Protein AF-A0A967JVK3-F1 (afdb_monomer)

Foldseek 3Di:
DWDWDFDFDDPVPDTDTWTKTWRDPPVPDVLVVVLVVVQLVLLQPDDDQQEWHWDAWDADPVRITMTITHDAQFDFLLVVLLVVLAALLVSLVLLLSVLVRQQSSVVVVAHQQADDRRQWTAHPVGRIYGHHRVSVPVPLPPDDDDDCPDPDPPHPVLQFALCVVVVHDDDQLRVLLSSLQRSLCSLQVARQPPPDDPDDPDRDFSLVNLCDWHCHPVPDNDTHHSQSRQVSNVHGNNVSSVLCPDLVSLLSVLSNHNDSVSHDPHSVLSSVQSVCVSVLADGPSPPDDPVSRVVSVCVVPVPVCVVVVVVVVVVVVVVVVVVVVVVVVVVVVVVD

Radius of gyration: 27.29 Å; Cα contacts (8 Å, |Δi|>4): 480; chains: 1; bounding box: 73×42×103 Å

Secondary structure (DSSP, 8-state):
-EEEEEEE--SSS---EEEEEEEPTT---HHHHHHHHHHHHHHTT---TTBPPEEEEEE-TTS-EEEEEE---EEEHHHHHHHTT--HHHHHHHHHHHHHHHHHHHHTT---S---GGGEEEETT--EEE----GGGSSTTSS-S---SS----S-TTT--HHHHHTPPP-HHHHHHHHHHHHHHHHHSS-TTTT--TT---PPPHHHHTTSPEEPTTS-S-EE-HHHHHHHTTS-HHHHHHHHTTHHHHHHHHHT-SSGGGS-SSHHHHHHHHHHHHTTPPPGGGTT-HHHHHHHHHHHTHHHHHHHHHHHHHHHHHHHHHHHHHHHHHHHHTT-

Structure (mmCIF, N/CA/C/O backbone):
data_AF-A0A967JVK3-F1
#
_entry.id   AF-A0A967JVK3-F1
#
loop_
_atom_site.group_PDB
_atom_site.id
_atom_site.type_symbol
_atom_site.label_atom_id
_atom_site.label_alt_id
_atom_site.label_comp_id
_atom_site.label_asym_id
_atom_site.label_entity_id
_atom_site.label_seq_id
_atom_site.pdbx_PDB_ins_code
_atom_site.Cartn_x
_atom_site.Cartn_y
_atom_site.Cartn_z
_atom_site.occupancy
_atom_site.B_iso_or_equiv
_atom_site.auth_seq_id
_atom_site.auth_comp_id
_atom_site.auth_asym_id
_atom_site.auth_atom_id
_atom_site.pdbx_PDB_model_num
ATOM 1 N N . MET A 1 1 ? -9.959 2.560 20.608 1.00 61.34 1 MET A N 1
ATOM 2 C CA . MET A 1 1 ? -11.283 3.120 20.963 1.00 61.34 1 MET A CA 1
ATOM 3 C C . MET A 1 1 ? -12.331 2.039 21.211 1.00 61.34 1 MET A C 1
ATOM 5 O O . MET A 1 1 ? -13.185 2.249 22.059 1.00 61.34 1 MET A O 1
ATOM 9 N N . GLY A 1 2 ? -12.243 0.865 20.575 1.00 72.75 2 GLY A N 1
ATOM 10 C CA . GLY A 1 2 ? -13.154 -0.248 20.847 1.00 72.75 2 GLY A CA 1
ATOM 11 C C . GLY A 1 2 ? -12.475 -1.615 20.880 1.00 72.75 2 GLY A C 1
ATOM 12 O O . GLY A 1 2 ? -11.290 -1.719 20.566 1.00 72.75 2 GLY A O 1
ATOM 13 N N . VAL A 1 3 ? -13.229 -2.636 21.281 1.00 84.12 3 VAL A N 1
ATOM 14 C CA . VAL A 1 3 ? -12.863 -4.057 21.187 1.00 84.12 3 VAL A CA 1
ATOM 15 C C . VAL A 1 3 ? -13.675 -4.671 20.050 1.00 84.12 3 VAL A C 1
ATOM 17 O O . VAL A 1 3 ? -14.860 -4.366 19.913 1.00 84.12 3 VAL A O 1
ATOM 20 N N . VAL A 1 4 ? -13.030 -5.497 19.226 1.00 89.81 4 VAL A N 1
ATOM 21 C CA . VAL A 1 4 ? -13.670 -6.206 18.113 1.00 89.81 4 VAL A CA 1
ATOM 22 C C . VAL A 1 4 ? -13.849 -7.669 18.501 1.00 89.81 4 VAL A C 1
ATOM 24 O O . VAL A 1 4 ? -12.897 -8.310 18.942 1.00 89.81 4 VAL A O 1
ATOM 27 N N . TYR A 1 5 ? -15.061 -8.184 18.328 1.00 92.94 5 TYR A N 1
ATOM 28 C CA . TYR A 1 5 ? -15.423 -9.575 18.575 1.00 92.94 5 TYR A CA 1
ATOM 29 C C . TYR A 1 5 ? -15.872 -10.237 17.276 1.00 92.94 5 TYR A C 1
ATOM 31 O O . TYR A 1 5 ? -16.550 -9.611 16.462 1.00 92.94 5 TYR A O 1
ATOM 39 N N . LEU A 1 6 ? -15.548 -11.518 17.105 1.00 94.81 6 LEU A N 1
ATOM 40 C CA . LEU A 1 6 ? -16.312 -12.372 16.202 1.00 94.81 6 LEU A CA 1
ATOM 41 C C . LEU A 1 6 ? -17.666 -12.642 16.864 1.00 94.81 6 LEU A C 1
ATOM 43 O O . LEU A 1 6 ? -17.708 -13.115 17.999 1.00 94.81 6 LEU A O 1
ATOM 47 N N . ALA A 1 7 ? -18.750 -12.316 16.171 1.00 94.25 7 ALA A N 1
ATOM 48 C CA . ALA A 1 7 ? -20.108 -12.523 16.645 1.00 94.25 7 ALA A CA 1
ATOM 49 C C . ALA A 1 7 ? -20.932 -13.293 15.612 1.00 94.25 7 ALA A C 1
ATOM 51 O O . ALA A 1 7 ? -20.654 -13.253 14.412 1.00 94.25 7 ALA A O 1
ATOM 52 N N . GLU A 1 8 ? -21.964 -13.971 16.096 1.00 93.00 8 GLU A N 1
ATOM 53 C CA . GLU A 1 8 ? -22.942 -14.683 15.282 1.00 93.00 8 GLU A CA 1
ATOM 54 C C . GLU A 1 8 ? -24.320 -14.080 15.504 1.00 93.00 8 GLU A C 1
ATOM 56 O O . GLU A 1 8 ? -24.679 -13.671 16.612 1.00 93.00 8 GLU A O 1
ATOM 61 N N . ARG A 1 9 ? -25.092 -14.003 14.425 1.00 89.62 9 ARG A N 1
ATOM 62 C CA . ARG A 1 9 ? -26.471 -13.545 14.485 1.00 89.62 9 ARG A CA 1
ATOM 63 C C . ARG A 1 9 ? -27.314 -14.567 15.256 1.00 89.62 9 ARG A C 1
ATOM 65 O O . ARG A 1 9 ? -27.332 -15.743 14.916 1.00 89.62 9 ARG A O 1
ATOM 72 N N . ALA A 1 10 ? -27.999 -14.105 16.302 1.00 87.56 10 ALA A N 1
ATOM 73 C CA . ALA A 1 10 ? -28.700 -14.958 17.268 1.00 87.56 10 ALA A CA 1
ATOM 74 C C . ALA A 1 10 ? -30.238 -14.913 17.148 1.00 87.56 10 ALA A C 1
ATOM 76 O O . ALA A 1 10 ? -30.938 -15.371 18.046 1.00 87.56 10 ALA A O 1
ATOM 77 N N . ASP A 1 11 ? -30.782 -14.356 16.060 1.00 85.19 11 ASP A N 1
ATOM 78 C CA . ASP A 1 11 ? -32.236 -14.240 15.851 1.00 85.19 11 ASP A CA 1
ATOM 79 C C . ASP A 1 11 ? -32.901 -15.539 15.360 1.00 85.19 11 ASP A C 1
ATOM 81 O O . ASP A 1 11 ? -34.123 -15.593 15.214 1.00 85.19 11 ASP A O 1
ATOM 85 N N . GLY A 1 12 ? -32.108 -16.587 15.109 1.00 82.56 12 GLY A N 1
ATOM 86 C CA . GLY A 1 12 ? -32.578 -17.886 14.627 1.00 82.56 12 GLY A CA 1
ATOM 87 C C . GLY A 1 12 ? -33.108 -17.867 13.191 1.00 82.56 12 GLY A C 1
ATOM 88 O O . GLY A 1 12 ? -33.654 -18.873 12.742 1.00 82.56 12 GLY A O 1
ATOM 89 N N . GLN A 1 13 ? -32.972 -16.748 12.472 1.00 84.56 13 GLN A N 1
ATOM 90 C CA . GLN A 1 13 ? -33.477 -16.605 11.105 1.00 84.56 13 GLN A CA 1
ATOM 91 C C . GLN A 1 13 ? -32.392 -16.868 10.063 1.00 84.56 13 GLN A C 1
ATOM 93 O O . GLN A 1 13 ? -32.680 -17.442 9.014 1.00 84.56 13 GLN A O 1
ATOM 98 N N . PHE A 1 14 ? -31.149 -16.465 10.347 1.00 82.31 14 PHE A N 1
ATOM 99 C CA . PHE A 1 14 ? -30.019 -16.632 9.435 1.00 82.31 14 PHE A CA 1
ATOM 100 C C . PHE A 1 14 ? -28.727 -16.927 10.194 1.00 82.31 14 PHE A C 1
ATOM 102 O O . PHE A 1 14 ? -28.419 -16.276 11.192 1.00 82.31 14 PHE A O 1
ATOM 109 N N . GLU A 1 15 ? -27.923 -17.847 9.664 1.00 86.88 15 GLU A N 1
ATOM 110 C CA . GLU A 1 15 ? -26.548 -18.052 10.114 1.00 86.88 15 GLU A CA 1
ATOM 111 C C . GLU A 1 15 ? -25.641 -17.013 9.451 1.00 86.88 15 GLU A C 1
ATOM 113 O O . GLU A 1 15 ? -25.373 -17.061 8.248 1.00 86.88 15 GLU A O 1
ATOM 118 N N . GLN A 1 16 ? -25.177 -16.037 10.231 1.00 90.12 16 GLN A N 1
ATOM 119 C CA . GLN A 1 16 ? -24.285 -14.992 9.741 1.00 90.12 16 GLN A CA 1
ATOM 120 C C . GLN A 1 16 ? -23.245 -14.628 10.799 1.00 90.12 16 GLN A C 1
ATOM 122 O O . GLN A 1 16 ? -23.591 -14.254 11.919 1.00 90.12 16 GLN A O 1
ATOM 127 N N . ARG A 1 17 ? -21.966 -14.704 10.413 1.00 94.56 17 ARG A N 1
ATOM 128 C CA . ARG A 1 17 ? -20.828 -14.237 11.214 1.00 94.56 17 ARG A CA 1
ATOM 129 C C . ARG A 1 17 ? -20.498 -12.789 10.875 1.00 94.56 17 ARG A C 1
ATOM 131 O O . ARG A 1 17 ? -20.472 -12.419 9.701 1.00 94.56 17 ARG A O 1
ATOM 138 N N . VAL A 1 18 ? -20.221 -11.989 11.897 1.00 94.94 18 VAL A N 1
ATOM 139 C CA . VAL A 1 18 ? -19.899 -10.562 11.776 1.00 94.94 18 VAL A CA 1
ATOM 140 C C . VAL A 1 18 ? -18.721 -10.198 12.673 1.00 94.94 18 VAL A C 1
ATOM 142 O O . VAL A 1 18 ? -18.481 -10.840 13.697 1.00 94.94 18 VAL A O 1
ATOM 145 N N . ALA A 1 19 ? -17.988 -9.153 12.302 1.00 95.19 19 ALA A N 1
ATOM 146 C CA . ALA A 1 19 ? -17.065 -8.493 13.213 1.00 95.19 19 ALA A CA 1
ATOM 147 C C . ALA A 1 19 ? -17.825 -7.375 13.942 1.00 95.19 19 ALA A C 1
ATOM 149 O O . ALA A 1 19 ? -18.283 -6.412 13.329 1.00 95.19 19 ALA A O 1
ATOM 150 N N . LEU A 1 20 ? -17.999 -7.525 15.252 1.00 93.62 20 LEU A N 1
ATOM 151 C CA . LEU A 1 20 ? -18.736 -6.597 16.102 1.00 93.62 20 LEU A CA 1
ATOM 152 C C . LEU A 1 20 ? -17.752 -5.716 16.869 1.00 93.62 20 LEU A C 1
ATOM 154 O O . LEU A 1 20 ? -17.023 -6.200 17.736 1.00 93.62 20 LEU A O 1
ATOM 158 N N . LYS A 1 21 ? -17.736 -4.419 16.567 1.00 91.44 21 LYS A N 1
ATOM 159 C CA . LYS A 1 21 ? -16.891 -3.434 17.247 1.00 91.44 21 LYS A CA 1
ATOM 160 C C . LYS A 1 21 ? -17.728 -2.697 18.288 1.00 91.44 21 LYS A C 1
ATOM 162 O O . LYS A 1 21 ? -18.777 -2.147 17.960 1.00 91.44 21 LYS A O 1
ATOM 167 N N . LEU A 1 22 ? -17.268 -2.685 19.539 1.00 89.50 22 LEU A N 1
ATOM 168 C CA . LEU A 1 22 ? -17.901 -1.963 20.650 1.00 89.50 22 LEU A CA 1
ATOM 169 C C . LEU A 1 22 ? -16.920 -0.971 21.269 1.00 89.50 22 LEU A C 1
ATOM 171 O O . LEU A 1 22 ? -15.745 -1.302 21.425 1.00 89.50 22 LEU A O 1
ATOM 175 N N . ILE A 1 23 ? -17.385 0.205 21.698 1.00 83.25 23 ILE A N 1
ATOM 176 C CA . ILE A 1 23 ? -16.555 1.154 22.469 1.00 83.25 23 ILE A CA 1
ATOM 177 C C . ILE A 1 23 ? -16.099 0.504 23.779 1.00 83.25 23 ILE A C 1
ATOM 179 O O . ILE A 1 23 ? -16.886 -0.164 24.430 1.00 83.25 23 ILE A O 1
ATOM 183 N N . LYS A 1 24 ? -14.845 0.662 24.211 1.00 76.81 24 LYS A N 1
ATOM 184 C CA . LYS A 1 24 ? -14.397 0.064 25.484 1.00 76.81 24 LYS A CA 1
ATOM 185 C C . LYS A 1 24 ? -15.070 0.765 26.679 1.00 76.81 24 LYS A C 1
ATOM 187 O O . LYS A 1 24 ? -15.000 1.985 26.781 1.00 76.81 24 LYS A O 1
ATOM 192 N N . ARG A 1 25 ? -15.665 -0.005 27.601 1.00 68.75 25 ARG A N 1
ATOM 193 C CA . ARG A 1 25 ? -16.275 0.519 28.842 1.00 68.75 25 ARG A CA 1
ATOM 194 C C . ARG A 1 25 ? -15.261 1.330 29.662 1.00 68.75 25 ARG A C 1
ATOM 196 O O . ARG A 1 25 ? -14.136 0.860 29.856 1.00 68.75 25 ARG A O 1
ATOM 203 N N . GLY A 1 26 ? -15.665 2.506 30.149 1.00 65.94 26 GLY A N 1
ATOM 204 C CA . GLY A 1 26 ? -14.823 3.406 30.948 1.00 65.94 26 GLY A CA 1
ATOM 205 C C . GLY A 1 26 ? -13.897 4.314 30.129 1.00 65.94 26 GLY A C 1
ATOM 206 O O . GLY A 1 26 ? -13.020 4.955 30.702 1.00 65.94 26 GLY A O 1
ATOM 207 N N . ILE A 1 27 ? -14.054 4.341 28.801 1.00 66.50 27 ILE A N 1
ATOM 208 C CA . ILE A 1 27 ? -13.381 5.274 27.878 1.00 66.50 27 ILE A CA 1
ATOM 209 C C . ILE A 1 27 ? -14.424 5.911 26.934 1.00 66.50 27 ILE A C 1
ATOM 211 O O . ILE A 1 27 ? -14.144 6.250 25.792 1.00 66.50 27 ILE A O 1
ATOM 215 N N . ASP A 1 28 ? -15.661 6.008 27.398 1.00 63.78 28 ASP A N 1
ATOM 216 C CA . ASP A 1 28 ? -16.863 6.458 26.701 1.00 63.78 28 ASP A CA 1
ATOM 217 C C . ASP A 1 28 ? -17.151 7.936 26.987 1.00 63.78 28 ASP A C 1
ATOM 219 O O . ASP A 1 28 ? -18.272 8.319 27.300 1.00 63.78 28 ASP A O 1
ATOM 223 N N . THR A 1 29 ? -16.122 8.783 26.887 1.00 76.75 29 THR A N 1
ATOM 224 C CA . THR A 1 29 ? -16.342 10.233 26.869 1.00 76.75 29 THR A CA 1
ATOM 225 C C . THR A 1 29 ? -17.179 10.610 25.647 1.00 76.75 29 THR A C 1
ATOM 227 O O . THR A 1 29 ? -17.090 9.943 24.610 1.00 76.75 29 THR A O 1
ATOM 230 N N . ASP A 1 30 ? -17.952 11.695 25.745 1.00 79.00 30 ASP A N 1
ATOM 231 C CA . ASP A 1 30 ? -18.807 12.180 24.649 1.00 79.00 30 ASP A CA 1
ATOM 232 C C . ASP A 1 30 ? -18.026 12.301 23.332 1.00 79.00 30 ASP A C 1
ATOM 234 O O . ASP A 1 30 ? -18.469 11.835 22.287 1.00 79.00 30 ASP A O 1
ATOM 238 N N . GLU A 1 31 ? -16.786 12.787 23.406 1.00 76.38 31 GLU A N 1
ATOM 239 C CA . GLU A 1 31 ? -15.879 12.900 22.264 1.00 76.38 31 GLU A CA 1
ATOM 240 C C . GLU A 1 31 ? -15.543 11.543 21.609 1.00 76.38 31 GLU A C 1
ATOM 242 O O . GLU A 1 31 ? -15.483 11.420 20.385 1.00 76.38 31 GLU A O 1
ATOM 247 N N . ILE A 1 32 ? -15.328 10.484 22.396 1.00 77.31 32 ILE A N 1
ATOM 248 C CA . ILE A 1 32 ? -15.023 9.146 21.862 1.00 77.31 32 ILE A CA 1
ATOM 249 C C . ILE A 1 32 ? -16.272 8.504 21.262 1.00 77.31 32 ILE A C 1
ATOM 251 O O . ILE A 1 32 ? -16.175 7.815 20.241 1.00 77.31 32 ILE A O 1
ATOM 255 N N . ILE A 1 33 ? -17.435 8.750 21.863 1.00 81.06 33 ILE A N 1
ATOM 256 C CA . ILE A 1 33 ? -18.725 8.328 21.318 1.00 81.06 33 ILE A CA 1
ATOM 257 C C . ILE A 1 33 ? -18.971 9.014 19.972 1.00 81.06 33 ILE A C 1
ATOM 259 O O . ILE A 1 33 ? -19.258 8.327 18.992 1.00 81.06 33 ILE A O 1
ATOM 263 N N . GLU A 1 34 ? -18.794 10.332 19.883 1.00 81.06 34 GLU A N 1
ATOM 264 C CA . GLU A 1 34 ? -18.938 11.081 18.632 1.00 81.06 34 GLU A CA 1
ATOM 265 C C . GLU A 1 34 ? -18.002 10.553 17.542 1.00 81.06 34 GLU A C 1
ATOM 267 O O . GLU A 1 34 ? -18.459 10.249 16.437 1.00 81.06 34 GLU A O 1
ATOM 272 N N . ARG A 1 35 ? -16.718 10.336 17.861 1.00 77.62 35 ARG A N 1
ATOM 273 C CA . ARG A 1 35 ? -15.736 9.746 16.929 1.00 77.62 35 ARG A CA 1
ATOM 274 C C . ARG A 1 35 ? -16.176 8.372 16.421 1.00 77.62 35 ARG A C 1
ATOM 276 O O . ARG A 1 35 ? -16.069 8.080 15.231 1.00 77.62 35 ARG A O 1
ATOM 283 N N . PHE A 1 36 ? -16.698 7.526 17.305 1.00 84.38 36 PHE A N 1
ATOM 284 C CA . PHE A 1 36 ? -17.185 6.196 16.947 1.00 84.38 36 PHE A CA 1
ATOM 285 C C . PHE A 1 36 ? -18.433 6.250 16.051 1.00 84.38 36 PHE A C 1
ATOM 287 O O . PHE A 1 36 ? -18.558 5.483 15.093 1.00 84.38 36 PHE A O 1
ATOM 294 N N . LEU A 1 37 ? -19.357 7.173 16.329 1.00 84.00 37 LEU A N 1
ATOM 295 C CA . LEU A 1 37 ? -20.553 7.386 15.512 1.00 84.00 37 LEU A CA 1
ATOM 296 C C . LEU A 1 37 ? -20.202 7.954 14.128 1.00 84.00 37 LEU A C 1
ATOM 298 O O . LEU A 1 37 ? -20.802 7.535 13.134 1.00 84.00 37 LEU A O 1
ATOM 302 N N . GLN A 1 38 ? -19.209 8.844 14.045 1.00 81.88 38 GLN A N 1
ATOM 303 C CA . GLN A 1 38 ? -18.655 9.332 12.778 1.00 81.88 38 GLN A CA 1
ATOM 304 C C . GLN A 1 38 ? -18.011 8.197 11.972 1.00 81.88 38 GLN A C 1
ATOM 306 O O . GLN A 1 38 ? -18.276 8.080 10.775 1.00 81.88 38 GLN A O 1
ATOM 311 N N . GLU A 1 39 ? -17.227 7.326 12.621 1.00 83.44 39 GLU A N 1
ATOM 312 C CA . GLU A 1 39 ? -16.629 6.146 11.983 1.00 83.44 39 GLU A CA 1
ATOM 313 C C . GLU A 1 39 ? -17.700 5.255 11.350 1.00 83.44 39 GLU A C 1
ATOM 315 O O . GLU A 1 39 ? -17.643 4.949 10.155 1.00 83.44 39 GLU A O 1
ATOM 320 N N . ARG A 1 40 ? -18.744 4.935 12.122 1.00 87.31 40 ARG A N 1
ATOM 321 C CA . ARG A 1 40 ? -19.907 4.186 11.637 1.00 87.31 40 ARG A CA 1
ATOM 322 C C . ARG A 1 40 ? -20.566 4.867 10.433 1.00 87.31 40 ARG A C 1
ATOM 324 O O . ARG A 1 40 ? -20.872 4.203 9.447 1.00 87.31 40 ARG A O 1
ATOM 331 N N . GLN A 1 41 ? -20.778 6.182 10.483 1.00 85.44 41 GLN A N 1
ATOM 332 C CA . GLN A 1 41 ? -21.446 6.919 9.407 1.00 85.44 41 GLN A CA 1
ATOM 333 C C . GLN A 1 41 ? -20.616 6.996 8.117 1.00 85.44 41 GLN A C 1
ATOM 335 O O . GLN A 1 41 ? -21.192 7.015 7.026 1.00 85.44 41 GLN A O 1
ATOM 340 N N . ILE A 1 42 ? -19.288 7.044 8.227 1.00 83.50 42 ILE A N 1
ATOM 341 C CA . ILE A 1 42 ? -18.380 7.000 7.078 1.00 83.50 42 ILE A CA 1
ATOM 342 C C . ILE A 1 42 ? -18.412 5.615 6.433 1.00 83.50 42 ILE A C 1
ATOM 344 O O . ILE A 1 42 ? -18.627 5.521 5.226 1.00 83.50 42 ILE A O 1
ATOM 348 N N . LEU A 1 43 ? -18.292 4.547 7.228 1.00 85.56 43 LEU A N 1
ATOM 349 C CA . LEU A 1 43 ? -18.379 3.174 6.722 1.00 85.56 43 LEU A CA 1
ATOM 350 C C . LEU A 1 43 ? -19.728 2.892 6.045 1.00 85.56 43 LEU A C 1
ATOM 352 O O . LEU A 1 43 ? -19.764 2.218 5.021 1.00 85.56 43 LEU A O 1
ATOM 356 N N . ALA A 1 44 ? -20.824 3.473 6.546 1.00 88.25 44 ALA A N 1
ATOM 357 C CA . ALA A 1 44 ? -22.152 3.343 5.940 1.00 88.25 44 ALA A CA 1
ATOM 358 C C . ALA A 1 44 ? -22.251 3.916 4.512 1.00 88.25 44 ALA A C 1
ATOM 360 O O . ALA A 1 44 ? -23.171 3.568 3.777 1.00 88.25 44 ALA A O 1
ATOM 361 N N . ARG A 1 45 ? -21.343 4.821 4.118 1.00 87.44 45 ARG A N 1
ATOM 362 C CA . ARG A 1 45 ? -21.320 5.442 2.780 1.00 87.44 45 ARG A CA 1
ATOM 363 C C . ARG A 1 45 ? -20.444 4.685 1.783 1.00 87.44 45 ARG A C 1
ATOM 365 O O . ARG A 1 45 ? -20.424 5.037 0.606 1.00 87.44 45 ARG A O 1
ATOM 372 N N . LEU A 1 46 ? -19.688 3.690 2.240 1.00 91.62 46 LEU A N 1
ATOM 373 C CA . LEU A 1 46 ? -18.737 2.963 1.413 1.00 91.62 46 LEU A CA 1
ATOM 374 C C . LEU A 1 46 ? -19.320 1.607 1.008 1.00 91.62 46 LEU A C 1
ATOM 376 O O . LEU A 1 46 ? -19.593 0.760 1.852 1.00 91.62 46 LEU A O 1
ATOM 380 N N . ASP A 1 47 ? -19.455 1.388 -0.299 1.00 93.75 47 ASP A N 1
ATOM 381 C CA . ASP A 1 47 ? -19.782 0.088 -0.882 1.00 93.75 47 ASP A CA 1
ATOM 382 C C . ASP A 1 47 ? -18.775 -0.214 -1.993 1.00 93.75 47 ASP A C 1
ATOM 384 O O . ASP A 1 47 ? -18.836 0.328 -3.096 1.00 93.75 47 ASP A O 1
ATOM 388 N N . HIS A 1 48 ? -17.775 -1.026 -1.662 1.00 96.56 48 HIS A N 1
ATOM 389 C CA . HIS A 1 48 ? -16.699 -1.397 -2.570 1.00 96.56 48 HIS A CA 1
ATOM 390 C C . HIS A 1 48 ? -16.257 -2.831 -2.264 1.00 96.56 48 HIS A C 1
ATOM 392 O O . HIS A 1 48 ? -16.100 -3.163 -1.090 1.00 96.56 48 HIS A O 1
ATOM 398 N N . PRO A 1 49 ? -15.994 -3.686 -3.272 1.00 96.00 49 PRO A N 1
ATOM 399 C CA . PRO A 1 49 ? -15.632 -5.090 -3.044 1.00 96.00 49 PRO A CA 1
ATOM 400 C C . PRO A 1 49 ? -14.408 -5.264 -2.131 1.00 96.00 49 PRO A C 1
ATOM 402 O O . PRO 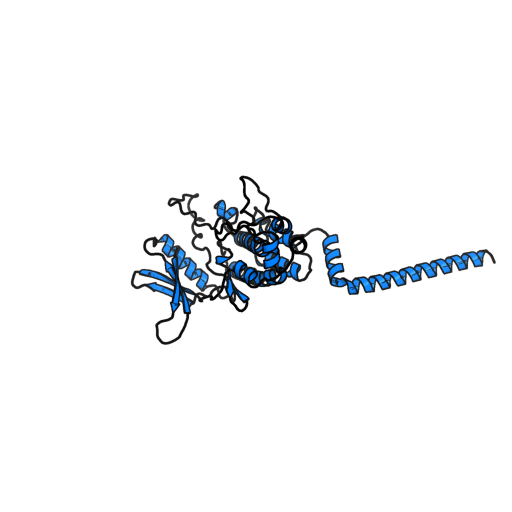A 1 49 ? -14.361 -6.208 -1.341 1.00 96.00 49 PRO A O 1
ATOM 405 N N . ASN A 1 50 ? -13.455 -4.328 -2.198 1.00 97.62 50 ASN A N 1
ATOM 406 C CA . ASN A 1 50 ? -12.225 -4.335 -1.400 1.00 97.62 50 ASN A CA 1
ATOM 407 C C . ASN A 1 50 ? -12.265 -3.459 -0.134 1.00 97.62 50 ASN A C 1
ATOM 409 O O . ASN A 1 50 ? -11.210 -3.148 0.409 1.00 97.62 50 ASN A O 1
ATOM 413 N N . ILE A 1 51 ? -13.441 -3.037 0.337 1.00 96.44 51 ILE A N 1
ATOM 414 C CA . ILE A 1 51 ? -13.616 -2.359 1.634 1.00 96.44 51 ILE A CA 1
ATOM 415 C C . ILE A 1 51 ? -14.595 -3.192 2.461 1.00 96.44 51 ILE A C 1
ATOM 417 O O . ILE A 1 51 ? -15.604 -3.651 1.928 1.00 96.44 51 ILE A O 1
ATOM 421 N N . ALA A 1 52 ? -14.305 -3.415 3.744 1.00 94.06 52 ALA A N 1
ATOM 422 C CA . ALA A 1 52 ? -15.234 -4.137 4.610 1.00 94.06 52 ALA A CA 1
ATOM 423 C C . ALA A 1 52 ? -16.560 -3.379 4.745 1.00 94.06 52 ALA A C 1
ATOM 425 O O . ALA A 1 52 ? -16.593 -2.196 5.093 1.00 94.06 52 ALA A O 1
ATOM 426 N N . ARG A 1 53 ? -17.661 -4.079 4.467 1.00 93.50 53 ARG A N 1
ATOM 427 C CA . ARG A 1 53 ? -19.001 -3.491 4.472 1.00 93.50 53 ARG A CA 1
ATOM 428 C C . ARG A 1 53 ? -19.538 -3.341 5.895 1.00 93.50 53 ARG A C 1
ATOM 430 O O . ARG A 1 53 ? -19.476 -4.281 6.688 1.00 93.50 53 ARG A O 1
ATOM 437 N N . LEU A 1 54 ? -20.144 -2.191 6.188 1.00 93.69 54 LEU A N 1
ATOM 438 C CA . LEU A 1 54 ? -20.980 -2.016 7.375 1.00 93.69 54 LEU A CA 1
ATOM 439 C C . LEU A 1 54 ? -22.296 -2.786 7.200 1.00 93.69 54 LEU A C 1
ATOM 441 O O . LEU A 1 54 ? -22.999 -2.588 6.212 1.00 93.69 54 LEU A O 1
ATOM 445 N N . LEU A 1 55 ? -22.629 -3.650 8.155 1.00 92.81 55 LEU A N 1
ATOM 446 C CA . LEU A 1 55 ? -23.853 -4.450 8.123 1.00 92.81 55 LEU A CA 1
ATOM 447 C C . LEU A 1 55 ? -24.951 -3.838 8.989 1.00 92.81 55 LEU A C 1
ATOM 449 O O . LEU A 1 55 ? -26.100 -3.794 8.563 1.00 92.81 55 LEU A O 1
ATOM 453 N N . ASP A 1 56 ? -24.598 -3.373 10.187 1.00 92.00 56 ASP A N 1
ATOM 454 C CA . ASP A 1 56 ? -25.552 -2.801 11.138 1.00 92.00 56 ASP A CA 1
ATOM 455 C C . ASP A 1 56 ? -24.843 -1.918 12.178 1.00 92.00 56 ASP A C 1
ATOM 457 O O . ASP A 1 56 ? -23.613 -1.918 12.299 1.00 92.00 56 ASP A O 1
ATOM 461 N N . GLY A 1 57 ? -25.605 -1.188 12.984 1.00 92.06 57 GLY A N 1
ATOM 462 C CA . GLY A 1 57 ? -25.096 -0.567 14.194 1.00 92.06 57 GLY A CA 1
ATOM 463 C C . GLY A 1 57 ? -26.181 0.011 15.084 1.00 92.06 57 GLY A C 1
ATOM 464 O O . GLY A 1 57 ? -27.259 0.392 14.643 1.00 92.06 57 GLY A O 1
ATOM 465 N N . GLY A 1 58 ? -25.860 0.139 16.365 1.00 91.56 58 GLY A N 1
ATOM 466 C CA . GLY A 1 58 ? -26.835 0.533 17.369 1.00 91.56 58 GLY A CA 1
ATOM 467 C C . GLY A 1 58 ? -26.190 0.898 18.693 1.00 91.56 58 GLY A C 1
ATOM 468 O O . GLY A 1 58 ? -25.016 1.267 18.761 1.00 91.56 58 GLY A O 1
ATOM 469 N N . VAL A 1 59 ? -26.991 0.809 19.746 1.00 90.81 59 VAL A N 1
ATOM 470 C CA . VAL A 1 59 ? -26.580 1.027 21.130 1.00 90.81 59 VAL A CA 1
ATOM 471 C C . VAL A 1 59 ? -27.069 -0.173 21.933 1.00 90.81 59 VAL A C 1
ATOM 473 O O . VAL A 1 59 ? -28.192 -0.634 21.736 1.00 90.81 59 VAL A O 1
ATOM 476 N N . THR A 1 60 ? -26.212 -0.731 22.782 1.00 89.31 60 THR A N 1
ATOM 477 C CA . THR A 1 60 ? -26.603 -1.820 23.691 1.00 89.31 60 THR A CA 1
ATOM 478 C C . THR A 1 60 ? -27.601 -1.320 24.739 1.00 89.31 60 THR A C 1
ATOM 480 O O . THR A 1 60 ? -27.681 -0.122 25.000 1.00 89.31 60 THR A O 1
ATOM 483 N N . GLU A 1 61 ? -28.292 -2.230 25.428 1.00 87.88 61 GLU A N 1
ATOM 484 C CA . GLU A 1 61 ? -29.163 -1.887 26.568 1.00 87.88 61 GLU A CA 1
ATOM 485 C C . GLU A 1 61 ? -28.428 -1.097 27.663 1.00 87.88 61 GLU A C 1
ATOM 487 O O . GLU A 1 61 ? -29.017 -0.275 28.356 1.00 87.88 61 GLU A O 1
ATOM 492 N N . THR A 1 62 ? -27.113 -1.304 27.783 1.00 85.12 62 THR A N 1
ATOM 493 C CA . THR A 1 62 ? -26.248 -0.576 28.721 1.00 85.12 62 THR A CA 1
ATOM 494 C C . THR A 1 62 ? -25.755 0.780 28.198 1.00 85.12 62 THR A C 1
ATOM 496 O O . THR A 1 62 ? -24.858 1.361 28.796 1.00 85.12 62 THR A O 1
ATOM 499 N N . GLY A 1 63 ? -26.286 1.281 27.078 1.00 84.56 63 GLY A N 1
ATOM 500 C CA . GLY A 1 63 ? -25.935 2.592 26.515 1.00 84.56 63 GLY A CA 1
ATOM 501 C C . GLY A 1 63 ? -24.658 2.620 25.665 1.00 84.56 63 GLY A C 1
ATOM 502 O O . GLY A 1 63 ? -24.277 3.669 25.160 1.00 84.56 63 GLY A O 1
ATOM 503 N N . GLN A 1 64 ? -23.997 1.478 25.463 1.00 86.75 64 GLN A N 1
ATOM 504 C CA . GLN A 1 64 ? -22.719 1.388 24.746 1.00 86.75 64 GLN A CA 1
ATOM 505 C C . GLN A 1 64 ? -22.936 1.316 23.220 1.00 86.75 64 GLN A C 1
ATOM 507 O O . GLN A 1 64 ? -23.582 0.364 22.767 1.00 86.75 64 GLN A O 1
ATOM 512 N N . PRO A 1 65 ? -22.402 2.255 22.413 1.00 89.94 65 PRO A N 1
ATOM 513 C CA . PRO A 1 65 ? -22.481 2.193 20.956 1.00 89.94 65 PRO A CA 1
ATOM 514 C C . PRO A 1 65 ? -21.726 0.993 20.376 1.00 89.94 65 PRO A C 1
ATOM 516 O O . PRO A 1 65 ? -20.644 0.625 20.850 1.00 89.94 65 PRO A O 1
ATOM 519 N N . TYR A 1 66 ? -22.282 0.416 19.312 1.00 92.12 66 TYR A N 1
ATOM 520 C CA . TYR A 1 66 ? -21.652 -0.650 18.542 1.00 92.12 66 TYR A CA 1
ATOM 521 C C . TYR A 1 66 ? -21.925 -0.508 17.043 1.00 92.12 66 TYR A C 1
ATOM 523 O O . TYR A 1 66 ? -22.885 0.142 16.613 1.00 92.12 66 TYR A O 1
ATOM 531 N N . PHE A 1 67 ? -21.099 -1.175 16.244 1.00 92.56 67 PHE A N 1
ATOM 532 C CA . PHE A 1 67 ? -21.441 -1.507 14.867 1.00 92.56 67 PHE A CA 1
ATOM 533 C C . PHE A 1 67 ? -20.934 -2.890 14.473 1.00 92.56 67 PHE A C 1
ATOM 535 O O . PHE A 1 67 ? -19.918 -3.367 14.983 1.00 92.56 67 PHE A O 1
ATOM 542 N N . ALA A 1 68 ? -21.674 -3.529 13.573 1.00 93.81 68 ALA A N 1
ATOM 543 C CA . ALA A 1 68 ? -21.359 -4.817 12.984 1.00 93.81 68 ALA A CA 1
ATOM 544 C C . ALA A 1 68 ? -20.897 -4.612 11.540 1.00 93.81 68 ALA A C 1
ATOM 546 O O . ALA A 1 68 ? -21.553 -3.926 10.754 1.00 93.81 68 ALA A O 1
ATOM 547 N N . MET A 1 69 ? -19.775 -5.223 11.184 1.00 93.81 69 MET A N 1
ATOM 548 C CA . MET A 1 69 ? -19.226 -5.216 9.831 1.00 93.81 69 MET A CA 1
ATOM 549 C C . MET A 1 69 ? -19.045 -6.642 9.311 1.00 93.81 69 MET A C 1
ATOM 551 O O . MET A 1 69 ? -19.092 -7.615 10.071 1.00 93.81 69 MET A O 1
ATOM 555 N N . GLU A 1 70 ? -18.822 -6.752 8.005 1.00 94.31 70 GLU A N 1
ATOM 556 C CA . GLU A 1 70 ? -18.412 -7.985 7.339 1.00 94.31 70 GLU A CA 1
ATOM 557 C C . GLU A 1 70 ? -17.262 -8.654 8.112 1.00 94.31 70 GLU A C 1
ATOM 559 O O . GLU A 1 70 ? -16.219 -8.044 8.351 1.00 94.31 70 GLU A O 1
ATOM 564 N N . TYR A 1 71 ? -17.450 -9.911 8.525 1.00 95.44 71 TYR A N 1
ATOM 565 C CA . TYR A 1 71 ? -16.355 -10.691 9.088 1.00 95.44 71 TYR A CA 1
ATOM 566 C C . TYR A 1 71 ? -15.422 -11.142 7.963 1.00 95.44 71 TYR A C 1
ATOM 568 O O . TYR A 1 71 ? -15.829 -11.896 7.079 1.00 95.44 71 TYR A O 1
ATOM 576 N N . ILE A 1 72 ? -14.163 -10.708 8.020 1.00 95.81 72 ILE A N 1
ATOM 577 C CA . ILE A 1 72 ? -13.138 -11.090 7.050 1.00 95.81 72 ILE A CA 1
ATOM 578 C C . ILE A 1 72 ? -12.272 -12.202 7.641 1.00 95.81 72 ILE A C 1
ATOM 580 O O . ILE A 1 72 ? -11.436 -11.960 8.511 1.00 95.81 72 ILE A O 1
ATOM 584 N N . ALA A 1 73 ? -12.455 -13.424 7.141 1.00 95.62 73 ALA A N 1
ATOM 585 C CA . ALA A 1 73 ? -11.568 -14.550 7.419 1.00 95.62 73 ALA A CA 1
ATOM 586 C C . ALA A 1 73 ? -10.296 -14.431 6.560 1.00 95.62 73 ALA A C 1
ATOM 588 O O . ALA A 1 73 ? -10.167 -15.066 5.516 1.00 95.62 73 ALA A O 1
ATOM 589 N N . GLY A 1 74 ? -9.381 -13.554 6.971 1.00 96.00 74 GLY A N 1
ATOM 590 C CA . GLY A 1 74 ? -8.143 -13.283 6.249 1.00 96.00 74 GLY A CA 1
ATOM 591 C C . GLY A 1 74 ? -6.986 -12.931 7.171 1.00 96.00 74 GLY A C 1
ATOM 592 O O . GLY A 1 74 ? -7.156 -12.762 8.379 1.00 96.00 74 GLY A O 1
ATOM 593 N N . VAL A 1 75 ? -5.802 -12.807 6.582 1.00 96.81 75 VAL A N 1
ATOM 594 C CA . VAL A 1 75 ? -4.563 -12.430 7.278 1.00 96.81 75 VAL A CA 1
ATOM 595 C C . VAL A 1 75 ? -4.004 -11.127 6.697 1.00 96.81 75 VAL A C 1
ATOM 597 O O . VAL A 1 75 ? -4.354 -10.773 5.568 1.00 96.81 75 VAL A O 1
ATOM 600 N N . PRO A 1 76 ? -3.157 -10.377 7.428 1.00 96.62 76 PRO A N 1
ATOM 601 C CA . PRO A 1 76 ? -2.547 -9.154 6.909 1.00 96.62 76 PRO A CA 1
ATOM 602 C C . PRO A 1 76 ? -1.837 -9.371 5.568 1.00 96.62 76 PRO A C 1
ATOM 604 O O . PRO A 1 76 ? -1.180 -10.392 5.368 1.00 96.62 76 PRO A O 1
ATOM 607 N N . LEU A 1 77 ? -1.908 -8.387 4.669 1.00 96.69 77 LEU A N 1
ATOM 608 C CA . LEU A 1 77 ? -1.359 -8.467 3.308 1.00 96.69 77 LEU A CA 1
ATOM 609 C C . LEU A 1 77 ? 0.098 -8.943 3.254 1.00 96.69 77 LEU A C 1
ATOM 611 O O . LEU A 1 77 ? 0.452 -9.764 2.406 1.00 96.69 77 LEU A O 1
ATOM 615 N N . THR A 1 78 ? 0.953 -8.418 4.134 1.00 94.69 78 THR A N 1
ATOM 616 C CA . THR A 1 78 ? 2.372 -8.791 4.187 1.00 94.69 78 THR A CA 1
ATOM 617 C C . THR A 1 78 ? 2.548 -10.255 4.590 1.00 94.69 78 THR A C 1
ATOM 619 O O . THR A 1 78 ? 3.301 -10.966 3.926 1.00 94.69 78 THR A O 1
ATOM 622 N N . ALA A 1 79 ? 1.797 -10.721 5.593 1.00 95.38 79 ALA A N 1
ATOM 623 C CA . ALA A 1 79 ? 1.791 -12.116 6.030 1.00 95.38 79 ALA A CA 1
ATOM 624 C C . ALA A 1 79 ? 1.286 -13.051 4.922 1.00 95.38 79 ALA A C 1
ATOM 626 O O . ALA A 1 79 ? 1.990 -13.991 4.562 1.00 95.38 79 ALA A O 1
ATOM 627 N N . TYR A 1 80 ? 0.147 -12.729 4.294 1.00 97.50 80 TYR A N 1
ATOM 628 C CA . TYR A 1 80 ? -0.412 -13.517 3.190 1.00 97.50 80 TYR A CA 1
ATOM 629 C C . TYR A 1 80 ? 0.614 -13.731 2.072 1.00 97.50 80 TYR A C 1
ATOM 631 O O . TYR A 1 80 ? 0.832 -14.854 1.609 1.00 97.50 80 TYR A O 1
ATOM 639 N N . CYS A 1 81 ? 1.279 -12.651 1.649 1.00 97.31 81 CYS A N 1
ATOM 640 C CA . CYS A 1 81 ? 2.259 -12.711 0.572 1.00 97.31 81 CYS A CA 1
ATOM 641 C C . CYS A 1 81 ? 3.501 -13.531 0.946 1.00 97.31 81 CYS A C 1
ATOM 643 O O . CYS A 1 81 ? 4.090 -14.175 0.075 1.00 97.31 81 CYS A O 1
ATOM 645 N N . ASP A 1 82 ? 3.923 -13.487 2.210 1.00 95.06 82 ASP A N 1
ATOM 646 C CA . ASP A 1 82 ? 5.107 -14.190 2.705 1.00 95.06 82 ASP A CA 1
ATOM 647 C C . ASP A 1 82 ? 4.835 -15.689 2.888 1.00 95.06 82 ASP A C 1
ATOM 649 O O . ASP A 1 82 ? 5.636 -16.507 2.427 1.00 95.06 82 ASP A O 1
ATOM 653 N N . GLU A 1 83 ? 3.682 -16.049 3.458 1.00 94.69 83 GLU A N 1
ATOM 654 C CA . GLU A 1 83 ? 3.215 -17.433 3.627 1.00 94.69 83 GLU A CA 1
ATOM 655 C C . GLU A 1 83 ? 3.049 -18.144 2.278 1.00 94.69 83 GLU A C 1
ATOM 657 O O . GLU A 1 83 ? 3.565 -19.247 2.075 1.00 94.69 83 GLU A O 1
ATOM 662 N N . HIS A 1 84 ? 2.424 -17.474 1.305 1.00 96.25 84 HIS A N 1
ATOM 663 C CA . HIS A 1 84 ? 2.235 -18.006 -0.049 1.00 96.25 84 HIS A CA 1
ATOM 664 C C . HIS A 1 84 ? 3.481 -17.866 -0.935 1.00 96.25 84 HIS A C 1
ATOM 666 O O . HIS A 1 84 ? 3.498 -18.352 -2.067 1.00 96.25 84 HIS A O 1
ATOM 672 N N . ARG A 1 85 ? 4.543 -17.222 -0.430 1.00 96.12 85 ARG A N 1
ATOM 673 C CA . ARG A 1 85 ? 5.787 -16.920 -1.153 1.00 96.12 85 ARG A CA 1
ATOM 674 C C . ARG A 1 85 ? 5.539 -16.262 -2.512 1.00 96.12 85 ARG A C 1
ATOM 676 O O . ARG A 1 85 ? 6.102 -16.676 -3.525 1.00 96.12 85 ARG A O 1
ATOM 683 N N . LEU A 1 86 ? 4.687 -15.243 -2.539 1.00 98.06 86 LEU A N 1
ATOM 684 C CA . LEU A 1 86 ? 4.373 -14.517 -3.765 1.00 98.06 86 LEU A CA 1
ATOM 685 C C . LEU A 1 86 ? 5.597 -13.752 -4.275 1.00 98.06 86 LEU A C 1
ATOM 687 O O . LEU A 1 86 ? 6.323 -13.123 -3.496 1.00 98.06 86 LEU A O 1
ATOM 691 N N . ASP A 1 87 ? 5.810 -13.778 -5.591 1.00 98.00 87 ASP A N 1
ATOM 692 C CA . ASP A 1 87 ? 6.840 -12.968 -6.235 1.00 98.00 87 ASP A CA 1
ATOM 693 C C . ASP A 1 87 ? 6.468 -11.474 -6.240 1.00 98.00 87 ASP A C 1
ATOM 695 O O . ASP A 1 87 ? 5.393 -11.059 -5.795 1.00 98.00 87 ASP A O 1
ATOM 699 N N . VAL A 1 88 ? 7.397 -10.633 -6.699 1.00 98.25 88 VAL A N 1
ATOM 700 C CA . VAL A 1 88 ? 7.203 -9.176 -6.716 1.00 98.25 88 VAL A CA 1
ATOM 701 C C . VAL A 1 88 ? 5.982 -8.802 -7.554 1.00 98.25 88 VAL A C 1
ATOM 703 O O . VAL A 1 88 ? 5.165 -7.998 -7.119 1.00 98.25 88 VAL A O 1
ATOM 706 N N . GLU A 1 89 ? 5.828 -9.391 -8.735 1.00 98.12 89 GLU A N 1
ATOM 707 C CA . GLU A 1 89 ? 4.722 -9.096 -9.635 1.00 98.12 89 GLU A CA 1
ATOM 708 C C . GLU A 1 89 ? 3.352 -9.461 -9.042 1.00 98.12 89 GLU A C 1
ATOM 710 O O . GLU A 1 89 ? 2.421 -8.659 -9.133 1.00 98.12 89 GLU A O 1
ATOM 715 N N . ALA A 1 90 ? 3.218 -10.625 -8.405 1.00 98.25 90 ALA A N 1
ATOM 716 C CA . ALA A 1 90 ? 1.985 -11.042 -7.740 1.00 98.25 90 ALA A CA 1
ATOM 717 C C . ALA A 1 90 ? 1.636 -10.135 -6.547 1.00 98.25 90 ALA A C 1
ATOM 719 O O . ALA A 1 90 ? 0.478 -9.745 -6.389 1.00 98.25 90 ALA A O 1
ATOM 720 N N . ARG A 1 91 ? 2.638 -9.721 -5.759 1.00 98.44 91 ARG A N 1
ATOM 721 C CA . ARG A 1 91 ? 2.456 -8.747 -4.666 1.00 98.44 91 ARG A CA 1
ATOM 722 C C . ARG A 1 91 ? 1.934 -7.410 -5.175 1.00 98.44 91 ARG A C 1
ATOM 724 O O . ARG A 1 91 ? 1.019 -6.850 -4.581 1.00 98.44 91 ARG A O 1
ATOM 731 N N . LEU A 1 92 ? 2.483 -6.915 -6.285 1.00 98.50 92 LEU A N 1
ATOM 732 C CA . LEU A 1 92 ? 2.026 -5.668 -6.898 1.00 98.50 92 LEU A CA 1
ATOM 733 C C . LEU A 1 92 ? 0.573 -5.765 -7.376 1.00 98.50 92 LEU A C 1
ATOM 735 O O . LEU A 1 92 ? -0.183 -4.829 -7.152 1.00 98.50 92 LEU A O 1
ATOM 739 N N . ARG A 1 93 ? 0.156 -6.898 -7.958 1.00 98.06 93 ARG A N 1
ATOM 740 C CA . ARG A 1 93 ? -1.243 -7.117 -8.375 1.00 98.06 93 ARG A CA 1
ATOM 741 C C . ARG A 1 93 ? -2.218 -7.130 -7.198 1.00 98.06 93 ARG A C 1
ATOM 743 O O . ARG A 1 93 ? -3.297 -6.558 -7.299 1.00 98.06 93 ARG A O 1
ATOM 750 N N . LEU A 1 94 ? -1.859 -7.743 -6.068 1.00 97.44 94 LEU A N 1
ATOM 751 C CA . LEU A 1 94 ? -2.674 -7.625 -4.851 1.00 97.44 94 LEU A CA 1
ATOM 752 C C . LEU A 1 94 ? -2.732 -6.169 -4.382 1.00 97.44 94 LEU A C 1
ATOM 754 O O . LEU A 1 94 ? -3.799 -5.648 -4.075 1.00 97.44 94 LEU A O 1
ATOM 758 N N . PHE A 1 95 ? -1.591 -5.487 -4.396 1.00 98.25 95 PHE A N 1
ATOM 759 C CA . PHE A 1 95 ? -1.494 -4.110 -3.939 1.00 98.25 95 PHE A CA 1
ATOM 760 C C . PHE A 1 95 ? -2.259 -3.102 -4.821 1.00 98.25 95 PHE A C 1
ATOM 762 O O . PHE A 1 95 ? -2.725 -2.084 -4.313 1.00 98.25 95 PHE A O 1
ATOM 769 N N . GLU A 1 96 ? -2.471 -3.394 -6.109 1.00 97.62 96 GLU A N 1
ATOM 770 C CA . GLU A 1 96 ? -3.357 -2.603 -6.979 1.00 97.62 96 GLU A CA 1
ATOM 771 C C . GLU A 1 96 ? -4.778 -2.492 -6.401 1.00 97.62 96 GLU A C 1
ATOM 773 O O . GLU A 1 96 ? -5.331 -1.393 -6.377 1.00 97.62 96 GLU A O 1
ATOM 778 N N . HIS A 1 97 ? -5.326 -3.576 -5.840 1.00 97.81 97 HIS A N 1
ATOM 779 C CA . HIS A 1 97 ? -6.658 -3.577 -5.219 1.00 97.81 97 HIS A CA 1
ATOM 780 C C . HIS A 1 97 ? -6.713 -2.694 -3.962 1.00 97.81 97 HIS A C 1
ATOM 782 O O . HIS A 1 97 ? -7.737 -2.070 -3.681 1.00 97.81 97 HIS A O 1
ATOM 788 N N . VAL A 1 98 ? -5.601 -2.588 -3.223 1.00 98.12 98 VAL A N 1
ATOM 789 C CA . VAL A 1 98 ? -5.477 -1.652 -2.091 1.00 98.12 98 VAL A CA 1
ATOM 790 C C . VAL A 1 98 ? -5.565 -0.211 -2.597 1.00 98.12 98 VAL A C 1
ATOM 792 O O . VAL A 1 98 ? -6.330 0.590 -2.063 1.00 98.12 98 VAL A O 1
ATOM 795 N N . GLY A 1 99 ? -4.815 0.116 -3.655 1.00 97.50 99 GLY A N 1
ATOM 796 C CA . GLY A 1 99 ? -4.851 1.439 -4.280 1.00 97.50 99 GLY A CA 1
ATOM 797 C C . GLY A 1 99 ? -6.238 1.804 -4.817 1.00 97.50 99 GLY A C 1
ATOM 798 O O . GLY A 1 99 ? -6.677 2.941 -4.654 1.00 97.50 99 GLY A O 1
ATOM 799 N N . GLU A 1 100 ? -6.953 0.840 -5.400 1.00 97.69 100 GLU A N 1
ATOM 800 C CA . GLU A 1 100 ? -8.326 1.013 -5.891 1.00 97.69 100 GLU A CA 1
ATOM 801 C C . GLU A 1 100 ? -9.322 1.274 -4.751 1.00 97.69 100 GLU A C 1
ATOM 803 O O . GLU A 1 100 ? -10.106 2.221 -4.839 1.00 97.69 100 GLU A O 1
ATOM 808 N N . ALA A 1 101 ? -9.232 0.525 -3.646 1.00 97.50 101 ALA A N 1
ATOM 809 C CA . ALA A 1 101 ? -10.048 0.749 -2.451 1.00 97.50 101 ALA A CA 1
ATOM 810 C C . ALA A 1 101 ? -9.818 2.144 -1.840 1.00 97.50 101 ALA A C 1
ATOM 812 O O . ALA A 1 101 ? -10.770 2.868 -1.542 1.00 97.50 101 ALA A O 1
ATOM 813 N N . VAL A 1 102 ? -8.555 2.560 -1.698 1.00 97.69 102 VAL A N 1
ATOM 814 C CA . VAL A 1 102 ? -8.211 3.888 -1.162 1.00 97.69 102 VAL A CA 1
ATOM 815 C C . VAL A 1 102 ? -8.685 4.994 -2.104 1.00 97.69 102 VAL A C 1
ATOM 817 O O . VAL A 1 102 ? -9.290 5.971 -1.665 1.00 97.69 102 VAL A O 1
ATOM 820 N N . GLN A 1 103 ? -8.497 4.825 -3.413 1.00 97.69 103 GLN A N 1
ATOM 821 C CA . GLN A 1 103 ? -8.994 5.781 -4.398 1.00 97.69 103 GLN A CA 1
ATOM 822 C C . GLN A 1 103 ? -10.526 5.900 -4.373 1.00 97.69 103 GLN A C 1
ATOM 824 O O . GLN A 1 103 ? -11.056 6.999 -4.577 1.00 97.69 103 GLN A O 1
ATOM 829 N N . TYR A 1 104 ? -11.240 4.794 -4.153 1.00 97.44 104 TYR A N 1
ATOM 830 C CA . TYR A 1 104 ? -12.690 4.802 -3.986 1.00 97.44 104 TYR A CA 1
ATOM 831 C C . TYR A 1 104 ? -13.099 5.626 -2.758 1.00 97.44 104 TYR A C 1
ATOM 833 O O . TYR A 1 104 ? -13.979 6.483 -2.868 1.00 97.44 104 TYR A O 1
ATOM 841 N N . ALA A 1 105 ? -12.425 5.443 -1.620 1.00 95.06 105 ALA A N 1
ATOM 842 C CA . ALA A 1 105 ? -12.661 6.261 -0.432 1.00 95.06 105 ALA A CA 1
ATOM 843 C C . ALA A 1 105 ? -12.398 7.755 -0.698 1.00 95.06 105 ALA A C 1
ATOM 845 O O . ALA A 1 105 ? -13.248 8.593 -0.395 1.00 95.06 105 ALA A O 1
ATOM 846 N N . HIS A 1 106 ? -11.289 8.090 -1.369 1.00 95.44 106 HIS A N 1
ATOM 847 C CA . HIS A 1 106 ? -10.943 9.476 -1.719 1.00 95.44 106 HIS A CA 1
ATOM 848 C C . HIS A 1 106 ? -12.001 10.145 -2.606 1.00 95.44 106 HIS A C 1
ATOM 850 O O . HIS A 1 106 ? -12.319 11.315 -2.405 1.00 95.44 106 HIS A O 1
ATOM 856 N N . ARG A 1 107 ? -12.600 9.412 -3.558 1.00 95.69 107 ARG A N 1
ATOM 857 C CA . ARG A 1 107 ? -13.715 9.919 -4.390 1.00 95.69 107 ARG A CA 1
ATOM 858 C C . ARG A 1 107 ? -14.979 10.208 -3.584 1.00 95.69 107 ARG A C 1
ATOM 860 O O . ARG A 1 107 ? -15.765 11.056 -3.987 1.00 95.69 107 ARG A O 1
ATOM 867 N N . ASN A 1 108 ? -15.146 9.531 -2.453 1.00 92.50 108 ASN A N 1
ATOM 868 C CA . ASN A 1 108 ? -16.218 9.768 -1.491 1.00 92.50 108 ASN A CA 1
ATOM 869 C C . ASN A 1 108 ? -15.809 10.770 -0.392 1.00 92.50 108 ASN A C 1
ATOM 871 O O . ASN A 1 108 ? -16.466 10.840 0.644 1.00 92.50 108 ASN A O 1
ATOM 875 N N . LEU A 1 109 ? -14.743 11.554 -0.624 1.00 90.81 109 LEU A N 1
ATOM 876 C CA . LEU A 1 109 ? -14.216 12.587 0.279 1.00 90.81 109 LEU A CA 1
ATOM 877 C C . LEU A 1 109 ? -13.750 12.046 1.641 1.00 90.81 109 LEU A C 1
ATOM 879 O O . LEU A 1 109 ? -13.721 12.772 2.632 1.00 90.81 109 LEU A O 1
ATOM 883 N N . ILE A 1 110 ? -13.374 10.768 1.692 1.00 91.31 110 ILE A N 1
ATOM 884 C CA . ILE A 1 110 ? -12.915 10.097 2.907 1.00 91.31 110 ILE A CA 1
ATOM 885 C C . ILE A 1 110 ? -11.418 9.823 2.785 1.00 91.31 110 ILE A C 1
ATOM 887 O O . ILE A 1 110 ? -10.987 9.119 1.876 1.00 91.31 110 ILE A O 1
ATOM 891 N N . VAL A 1 111 ? -10.636 10.346 3.731 1.00 91.69 111 VAL A N 1
ATOM 892 C CA . VAL A 1 111 ? -9.214 10.012 3.918 1.00 91.69 111 VAL A CA 1
ATOM 893 C C . VAL A 1 111 ? -9.115 8.913 4.976 1.00 91.69 111 VAL A C 1
ATOM 895 O O . VAL A 1 111 ? -9.759 9.004 6.021 1.00 91.69 111 VAL A O 1
ATOM 898 N N . HIS A 1 112 ? -8.319 7.878 4.724 1.00 92.88 112 HIS A N 1
ATOM 899 C CA . HIS A 1 112 ? -8.185 6.716 5.597 1.00 92.88 112 HIS A CA 1
ATOM 900 C C . HIS A 1 112 ? -7.409 7.023 6.881 1.00 92.88 112 HIS A C 1
ATOM 902 O O . HIS A 1 112 ? -7.799 6.570 7.955 1.00 92.88 112 HIS A O 1
ATOM 908 N N . ARG A 1 113 ? -6.318 7.795 6.802 1.00 89.88 113 ARG A N 1
ATOM 909 C CA . ARG A 1 113 ? -5.490 8.292 7.925 1.00 89.88 113 ARG A CA 1
ATOM 910 C C . ARG A 1 113 ? -4.724 7.243 8.739 1.00 89.88 113 ARG A C 1
ATOM 912 O O . ARG A 1 113 ? -3.821 7.625 9.481 1.00 89.88 113 ARG A O 1
ATOM 919 N N . ASP A 1 114 ? -5.065 5.958 8.655 1.00 89.56 114 ASP A N 1
ATOM 920 C CA . ASP A 1 114 ? -4.380 4.869 9.380 1.00 89.56 114 ASP A CA 1
ATOM 921 C C . ASP A 1 114 ? -4.079 3.648 8.495 1.00 89.56 114 ASP A C 1
ATOM 923 O O . ASP A 1 114 ? -4.362 2.509 8.859 1.00 89.56 114 ASP A O 1
ATOM 927 N N . LEU A 1 115 ? -3.554 3.871 7.288 1.00 93.81 115 LEU A N 1
ATOM 928 C CA . LEU A 1 115 ? -3.157 2.766 6.410 1.00 93.81 115 LEU A CA 1
ATOM 929 C C . LEU A 1 115 ? -1.906 2.063 6.947 1.00 93.81 115 LEU A C 1
ATOM 931 O O . LEU A 1 115 ? -0.862 2.683 7.142 1.00 93.81 115 LEU A O 1
ATOM 935 N N . LYS A 1 116 ? -2.024 0.751 7.160 1.00 92.31 116 LYS A N 1
ATOM 936 C CA . LYS A 1 116 ? -0.960 -0.147 7.629 1.00 92.31 116 LYS A CA 1
ATOM 937 C C . LYS A 1 116 ? -1.321 -1.604 7.306 1.00 92.31 116 LYS A C 1
ATOM 939 O O . LYS A 1 116 ? -2.501 -1.882 7.089 1.00 92.31 116 LYS A O 1
ATOM 944 N N . PRO A 1 117 ? -0.364 -2.551 7.321 1.00 93.19 117 PRO A N 1
ATOM 945 C CA . PRO A 1 117 ? -0.620 -3.935 6.928 1.00 93.19 117 PRO A CA 1
ATOM 946 C C . PRO A 1 117 ? -1.737 -4.621 7.721 1.00 93.19 117 PRO A C 1
ATOM 948 O O . PRO A 1 117 ? -2.508 -5.372 7.140 1.00 93.19 117 PRO A O 1
ATOM 951 N N . SER A 1 118 ? -1.883 -4.338 9.020 1.00 90.50 118 SER A N 1
ATOM 952 C CA . SER A 1 118 ? -2.944 -4.943 9.839 1.00 90.50 118 SER A CA 1
ATOM 953 C C . SER A 1 118 ? -4.359 -4.449 9.517 1.00 90.50 118 SER A C 1
ATOM 955 O O . SER A 1 118 ? -5.315 -5.121 9.886 1.00 90.50 118 SER A O 1
ATOM 957 N N . ASN A 1 119 ? -4.496 -3.334 8.791 1.00 94.62 119 ASN A N 1
ATOM 958 C CA . ASN A 1 119 ? -5.779 -2.826 8.292 1.00 94.62 119 ASN A CA 1
ATOM 959 C C . ASN A 1 119 ? -6.054 -3.264 6.840 1.00 94.62 119 ASN A C 1
ATOM 961 O O . ASN A 1 119 ? -7.031 -2.833 6.236 1.00 94.62 119 ASN A O 1
ATOM 965 N N . ILE A 1 120 ? -5.191 -4.100 6.254 1.00 97.62 120 ILE A N 1
ATOM 966 C CA . ILE A 1 120 ? -5.333 -4.612 4.890 1.00 97.62 120 ILE A CA 1
ATOM 967 C C . ILE A 1 120 ? -5.270 -6.133 4.969 1.00 97.62 120 ILE A C 1
ATOM 969 O O . ILE A 1 120 ? -4.186 -6.715 5.023 1.00 97.62 120 ILE A O 1
ATOM 973 N N . LEU A 1 121 ? -6.432 -6.778 4.987 1.00 97.81 121 LEU A N 1
ATOM 974 C CA . LEU A 1 121 ? -6.515 -8.232 5.036 1.00 97.81 121 LEU A CA 1
ATOM 975 C C . LEU A 1 121 ? -6.622 -8.829 3.638 1.00 97.81 121 LEU A C 1
ATOM 977 O O . LEU A 1 121 ? -7.137 -8.205 2.710 1.00 97.81 121 LEU A O 1
ATOM 981 N N . VAL A 1 122 ? -6.146 -10.060 3.512 1.00 98.38 122 VAL A N 1
ATOM 982 C CA . VAL A 1 122 ? -6.302 -10.894 2.327 1.00 98.38 122 VAL A CA 1
ATOM 983 C C . VAL A 1 122 ? -6.915 -12.213 2.765 1.00 98.38 122 VAL A C 1
ATOM 985 O O . VAL A 1 122 ? -6.418 -12.865 3.686 1.00 98.38 122 VAL A O 1
ATOM 988 N N . THR A 1 123 ? -8.034 -12.561 2.146 1.00 97.62 123 THR A N 1
ATOM 989 C CA . THR A 1 123 ? -8.732 -13.831 2.361 1.00 97.62 123 THR A CA 1
ATOM 990 C C . THR A 1 123 ? -8.009 -14.976 1.649 1.00 97.62 123 THR A C 1
ATOM 992 O O . THR A 1 123 ? -7.135 -14.753 0.812 1.00 97.62 123 THR A O 1
ATOM 995 N N . GLU A 1 124 ? -8.371 -16.219 1.965 1.00 94.94 124 GLU A N 1
ATOM 996 C CA . GLU A 1 124 ? -7.753 -17.418 1.374 1.00 94.94 124 GLU A CA 1
ATOM 997 C C . GLU A 1 124 ? -7.878 -17.482 -0.163 1.00 94.94 124 GLU A C 1
ATOM 999 O O . GLU A 1 124 ? -6.974 -17.959 -0.843 1.00 94.94 124 GLU A O 1
ATOM 1004 N N . ASP A 1 125 ? -8.956 -16.939 -0.733 1.00 94.50 125 ASP A N 1
ATOM 1005 C CA . ASP A 1 125 ? -9.165 -16.819 -2.183 1.00 94.50 125 ASP A CA 1
ATOM 1006 C C . ASP A 1 125 ? -8.377 -15.661 -2.832 1.00 94.50 125 ASP A C 1
ATOM 1008 O O . ASP A 1 125 ? -8.450 -15.461 -4.045 1.00 94.50 125 ASP A O 1
ATOM 1012 N N . GLY A 1 126 ? -7.603 -14.903 -2.050 1.00 94.94 126 GLY A N 1
ATOM 1013 C CA . GLY A 1 126 ? -6.785 -13.789 -2.527 1.00 94.94 126 GLY A CA 1
ATOM 1014 C C . GLY A 1 126 ? -7.526 -12.455 -2.640 1.00 94.94 126 GLY A C 1
ATOM 1015 O O . GLY A 1 126 ? -6.989 -11.514 -3.231 1.00 94.94 126 GLY A O 1
ATOM 1016 N N . THR A 1 127 ? -8.733 -12.335 -2.077 1.00 97.50 127 THR A N 1
ATOM 1017 C CA . THR A 1 127 ? -9.493 -11.080 -2.082 1.00 97.50 127 THR A CA 1
ATOM 1018 C C . THR A 1 127 ? -8.946 -10.114 -1.026 1.00 97.50 127 THR A C 1
ATOM 1020 O O . THR A 1 127 ? -8.883 -10.419 0.163 1.00 97.50 127 THR A O 1
ATOM 1023 N N . VAL A 1 128 ? -8.567 -8.908 -1.460 1.00 98.12 128 VAL A N 1
ATOM 1024 C CA . VAL A 1 128 ? -8.097 -7.827 -0.577 1.00 98.12 128 VAL A CA 1
ATOM 1025 C C . VAL A 1 128 ? -9.280 -7.115 0.075 1.00 98.12 128 VAL A C 1
ATOM 1027 O O . VAL A 1 128 ? -10.240 -6.762 -0.611 1.00 98.12 128 VAL A O 1
ATOM 1030 N N . LYS A 1 129 ? -9.188 -6.841 1.378 1.00 97.75 129 LYS A N 1
ATOM 1031 C CA . LYS A 1 129 ? -10.184 -6.113 2.171 1.00 97.75 129 LYS A CA 1
ATOM 1032 C C . LYS A 1 129 ? -9.509 -5.045 3.031 1.00 97.75 129 LYS A C 1
ATOM 1034 O O . LYS A 1 129 ? -8.705 -5.355 3.908 1.00 97.75 129 LYS A O 1
ATOM 1039 N N . LEU A 1 130 ? -9.852 -3.788 2.776 1.00 96.62 130 LEU A N 1
ATOM 1040 C CA . LEU A 1 130 ? -9.443 -2.634 3.568 1.00 96.62 130 LEU A CA 1
ATOM 1041 C C . LEU A 1 130 ? -10.389 -2.451 4.762 1.00 96.62 130 LEU A C 1
ATOM 1043 O O . LEU A 1 130 ? -11.612 -2.466 4.593 1.00 96.62 130 LEU A O 1
ATOM 1047 N N . LEU A 1 131 ? -9.811 -2.283 5.950 1.00 92.00 131 LEU A N 1
ATOM 1048 C CA . LEU A 1 131 ? -10.501 -2.176 7.237 1.00 92.00 131 LEU A CA 1
ATOM 1049 C C . LEU A 1 131 ? -10.199 -0.845 7.934 1.00 92.00 131 LEU A C 1
ATOM 1051 O O . LEU A 1 131 ? -9.184 -0.224 7.648 1.00 92.00 131 LEU A O 1
ATOM 1055 N N . ASP A 1 132 ? -11.024 -0.497 8.928 1.00 82.62 132 ASP A N 1
ATOM 1056 C CA . ASP A 1 132 ? -10.739 0.497 9.977 1.00 82.62 132 ASP A CA 1
ATOM 1057 C C . ASP A 1 132 ? -10.171 1.843 9.482 1.00 82.62 132 ASP A C 1
ATOM 1059 O O . ASP A 1 132 ? -8.972 2.127 9.556 1.00 82.62 132 ASP A O 1
ATOM 1063 N N . PHE A 1 133 ? -11.068 2.742 9.080 1.00 80.81 133 PHE A N 1
ATOM 1064 C CA . PHE A 1 133 ? -10.709 4.129 8.801 1.00 80.81 133 PHE A CA 1
ATOM 1065 C C . PHE A 1 133 ? -10.332 4.831 10.114 1.00 80.81 133 PHE A C 1
ATOM 1067 O O . PHE A 1 133 ? -11.077 4.791 11.092 1.00 80.81 133 PHE A O 1
ATOM 1074 N N . GLY A 1 134 ? -9.181 5.507 10.143 1.00 69.00 134 GLY A N 1
ATOM 1075 C CA . GLY A 1 134 ? -8.579 6.164 11.312 1.00 69.00 134 GLY A CA 1
ATOM 1076 C C . GLY A 1 134 ? -9.308 7.425 11.798 1.00 69.00 134 GLY A C 1
ATOM 1077 O O . GLY A 1 134 ? -8.669 8.400 12.186 1.00 69.00 134 GLY A O 1
ATOM 1078 N N . ILE A 1 135 ? -10.639 7.415 11.775 1.00 60.25 135 ILE A N 1
ATOM 1079 C CA . ILE A 1 135 ? -11.560 8.539 12.023 1.00 60.25 135 ILE A CA 1
ATOM 1080 C C . ILE A 1 135 ? -11.517 9.021 13.475 1.00 60.25 135 ILE A C 1
ATOM 1082 O O . ILE A 1 135 ? -11.790 10.180 13.762 1.00 60.25 135 ILE A O 1
ATOM 1086 N N . ALA A 1 136 ? -10.995 8.186 14.370 1.00 52.91 136 ALA A N 1
ATOM 1087 C CA . ALA A 1 136 ? -10.484 8.559 15.686 1.00 52.91 136 ALA A CA 1
ATOM 1088 C C . ALA A 1 136 ? -9.601 9.833 15.721 1.00 52.91 136 ALA A C 1
ATOM 1090 O O . ALA A 1 136 ? -9.388 10.377 16.801 1.00 52.91 136 ALA A O 1
ATOM 1091 N N . ARG A 1 137 ? -9.058 10.261 14.570 1.00 53.09 137 ARG A N 1
ATOM 1092 C CA . ARG A 1 137 ? -8.093 11.358 14.391 1.00 53.09 137 ARG A CA 1
ATOM 1093 C C . ARG A 1 137 ? -8.679 12.599 13.687 1.00 53.09 137 ARG A C 1
ATOM 1095 O O . ARG A 1 137 ? -7.907 13.380 13.142 1.00 53.09 137 ARG A O 1
ATOM 1102 N N . LEU A 1 138 ? -10.009 12.740 13.567 1.00 46.41 138 LEU A N 1
ATOM 1103 C CA . LEU A 1 138 ? -10.640 13.773 12.718 1.00 46.41 138 LEU A CA 1
ATOM 1104 C C . LEU A 1 138 ? -10.794 15.176 13.329 1.00 46.41 138 LEU A C 1
ATOM 1106 O O . LEU A 1 138 ? -11.028 16.105 12.567 1.00 46.41 138 LEU A O 1
ATOM 1110 N N . MET A 1 139 ? -10.687 15.350 14.650 1.00 44.84 139 MET A N 1
ATOM 1111 C CA . MET A 1 139 ? -11.102 16.604 15.313 1.00 44.84 139 MET A CA 1
ATOM 1112 C C . MET A 1 139 ? -9.960 17.454 15.891 1.00 44.84 139 MET A C 1
ATOM 1114 O O . MET A 1 139 ? -10.234 18.479 16.505 1.00 44.84 139 MET A O 1
ATOM 1118 N N . ASP A 1 140 ? -8.697 17.103 15.630 1.00 45.69 140 ASP A N 1
ATOM 1119 C CA . ASP A 1 140 ? -7.556 17.977 15.963 1.00 45.69 140 ASP A CA 1
ATOM 1120 C C . ASP A 1 140 ? -7.445 19.194 15.009 1.00 45.69 140 ASP A C 1
ATOM 1122 O O . ASP A 1 140 ? -6.674 20.113 15.271 1.00 45.69 140 ASP A O 1
ATOM 1126 N N . ASP A 1 141 ? -8.222 19.228 13.915 1.00 40.88 141 ASP A N 1
ATOM 1127 C CA . ASP A 1 141 ? -8.093 20.234 12.848 1.00 40.88 141 ASP A CA 1
ATOM 1128 C C . ASP A 1 141 ? -8.834 21.569 13.118 1.00 40.88 141 ASP A C 1
ATOM 1130 O O . ASP A 1 141 ? -8.560 22.546 12.422 1.00 40.88 141 ASP A O 1
ATOM 1134 N N . GLU A 1 142 ? -9.734 21.678 14.112 1.00 38.69 142 GLU A N 1
ATOM 1135 C CA . GLU A 1 142 ? -10.516 22.923 14.322 1.00 38.69 142 GLU A CA 1
ATOM 1136 C C . GLU A 1 142 ? -10.298 23.666 15.650 1.00 38.69 142 GLU A C 1
ATOM 1138 O O . GLU A 1 142 ? -10.679 24.834 15.746 1.00 38.69 142 GLU A O 1
ATOM 1143 N N . ALA A 1 143 ? -9.629 23.097 16.657 1.00 36.59 143 ALA A N 1
ATOM 1144 C CA . ALA A 1 143 ? -9.299 23.869 17.856 1.00 36.59 143 ALA A CA 1
ATOM 1145 C C . ALA A 1 143 ? -8.121 23.293 18.653 1.00 36.59 143 ALA A C 1
ATOM 1147 O O . ALA A 1 143 ? -8.221 22.236 19.261 1.00 36.59 143 ALA A O 1
ATOM 1148 N N . ALA A 1 144 ? -7.085 24.126 18.765 1.00 30.27 144 ALA A N 1
ATOM 1149 C CA . ALA A 1 144 ? -5.964 24.086 19.705 1.00 30.27 144 ALA A CA 1
ATOM 1150 C C . ALA A 1 144 ? -4.664 23.392 19.238 1.00 30.27 144 ALA A C 1
ATOM 1152 O O . ALA A 1 144 ? -4.673 22.274 18.731 1.00 30.27 144 ALA A O 1
ATOM 1153 N N . PRO A 1 145 ? -3.504 24.045 19.467 1.00 34.78 145 PRO A N 1
ATOM 1154 C CA . PRO A 1 145 ? -2.207 23.427 19.250 1.00 34.78 145 PRO A CA 1
ATOM 1155 C C . PRO A 1 145 ? -2.045 22.281 20.244 1.00 34.78 145 PRO A C 1
ATOM 1157 O O . PRO A 1 145 ? -2.220 22.495 21.441 1.00 34.78 145 PRO A O 1
ATOM 1160 N N . ALA A 1 146 ? -1.696 21.097 19.737 1.00 38.28 146 ALA A N 1
ATOM 1161 C CA . ALA A 1 146 ? -1.030 19.996 20.433 1.00 38.28 146 ALA A CA 1
ATOM 1162 C C . ALA A 1 146 ? -0.990 20.111 21.974 1.00 38.28 146 ALA A C 1
ATOM 1164 O O . ALA A 1 146 ? 0.067 20.303 22.576 1.00 38.28 146 ALA A O 1
ATOM 1165 N N . LEU A 1 147 ? -2.139 19.957 22.631 1.00 32.16 147 LEU A N 1
ATOM 1166 C CA . LEU A 1 147 ? -2.203 19.673 24.057 1.00 32.16 147 LEU A CA 1
ATOM 1167 C C . LEU A 1 147 ? -2.745 18.263 24.201 1.00 32.16 147 LEU A C 1
ATOM 1169 O O . LEU A 1 147 ? -3.930 18.022 24.403 1.00 32.16 147 LEU A O 1
ATOM 1173 N N . THR A 1 148 ? -1.816 17.315 24.130 1.00 37.00 148 THR A N 1
ATOM 1174 C CA . THR A 1 148 ? -1.961 15.992 24.728 1.00 37.00 148 THR A CA 1
ATOM 1175 C C . THR A 1 148 ? -2.221 16.155 26.233 1.00 37.00 148 THR A C 1
ATOM 1177 O O . THR A 1 148 ? -1.297 16.036 27.036 1.00 37.00 148 THR A O 1
ATOM 1180 N N . GLN A 1 149 ? -3.463 16.441 26.639 1.00 33.25 149 GLN A N 1
ATOM 1181 C CA . GLN A 1 149 ? -3.880 16.413 28.050 1.00 33.25 149 GLN A CA 1
ATOM 1182 C C . GLN A 1 149 ? -4.112 14.987 28.570 1.00 33.25 149 GLN A C 1
ATOM 1184 O O . GLN A 1 149 ? -4.449 14.767 29.730 1.00 33.25 149 GLN A O 1
ATOM 1189 N N . THR A 1 150 ? -3.835 13.974 27.757 1.00 33.22 150 THR A N 1
ATOM 1190 C CA . THR A 1 150 ? -3.622 12.607 28.229 1.00 33.22 150 THR A CA 1
ATOM 1191 C C . THR A 1 150 ? -2.629 11.974 27.268 1.00 33.22 150 THR A C 1
ATOM 1193 O O . THR A 1 150 ? -2.889 11.944 26.072 1.00 33.22 150 THR A O 1
ATOM 1196 N N . GLY A 1 151 ? -1.463 11.540 27.753 1.00 34.66 151 GLY A N 1
ATOM 1197 C CA . GLY A 1 151 ? -0.288 11.128 26.964 1.00 34.66 151 GLY A CA 1
ATOM 1198 C C . GLY A 1 151 ? -0.441 9.901 26.048 1.00 34.66 151 GLY A C 1
ATOM 1199 O O . GLY A 1 151 ? 0.512 9.147 25.870 1.00 34.66 151 GLY A O 1
ATOM 1200 N N . MET A 1 152 ? -1.607 9.672 25.450 1.00 38.28 152 MET A N 1
ATOM 1201 C CA . MET A 1 152 ? -1.813 8.689 24.398 1.00 38.28 152 MET A CA 1
ATOM 1202 C C . MET A 1 152 ? -1.444 9.308 23.046 1.00 38.28 152 MET A C 1
ATOM 1204 O O . MET A 1 152 ? -2.260 9.939 22.385 1.00 38.28 152 MET A O 1
ATOM 1208 N N . ARG A 1 153 ? -0.205 9.093 22.595 1.00 38.75 153 ARG A N 1
ATOM 1209 C CA . ARG A 1 153 ? 0.125 9.212 21.166 1.00 38.75 153 ARG A CA 1
ATOM 1210 C C . ARG A 1 153 ? -0.601 8.084 20.419 1.00 38.75 153 ARG A C 1
ATOM 1212 O O . ARG A 1 153 ? -0.127 6.954 20.403 1.00 38.75 153 ARG A O 1
ATOM 1219 N N . VAL A 1 154 ? -1.762 8.377 19.826 1.00 50.09 154 VAL A N 1
ATOM 1220 C CA . VAL A 1 154 ? -2.615 7.417 19.082 1.00 50.09 154 VAL A CA 1
ATOM 1221 C C . VAL A 1 154 ? -2.236 7.362 17.590 1.00 50.09 154 VAL A C 1
ATOM 1223 O O . VAL A 1 154 ? -3.089 7.332 16.701 1.00 50.09 154 VAL A O 1
ATOM 1226 N N . LEU A 1 155 ? -0.939 7.359 17.284 1.00 53.72 155 LEU A N 1
ATOM 1227 C CA . LEU A 1 155 ? -0.422 7.102 15.936 1.00 53.72 155 LEU A CA 1
ATOM 1228 C C . LEU A 1 155 ? 0.321 5.769 15.951 1.00 53.72 155 LEU A C 1
ATOM 1230 O O . LEU A 1 155 ? 1.036 5.490 16.907 1.00 53.72 155 LEU A O 1
ATOM 1234 N N . SER A 1 156 ? 0.181 4.960 14.895 1.00 62.62 156 SER A N 1
ATOM 1235 C CA . SER A 1 156 ? 1.159 3.910 14.590 1.00 62.62 156 SER A CA 1
ATOM 1236 C C . SER A 1 156 ? 2.363 4.608 13.943 1.00 62.62 156 SER A C 1
ATOM 1238 O O . SER A 1 156 ? 2.327 4.849 12.735 1.00 62.62 156 SER A O 1
ATOM 1240 N N . PRO A 1 157 ? 3.419 4.983 14.698 1.00 70.56 157 PRO A N 1
ATOM 1241 C CA . PRO A 1 157 ? 4.403 5.969 14.235 1.00 70.56 157 PRO A CA 1
ATOM 1242 C C . PRO A 1 157 ? 5.190 5.486 13.012 1.00 70.56 157 PRO A C 1
ATOM 1244 O O . PRO A 1 157 ? 5.734 6.285 12.263 1.00 70.56 157 PRO A O 1
ATOM 1247 N N . ALA A 1 158 ? 5.219 4.169 12.799 1.00 81.94 158 ALA A N 1
ATOM 1248 C CA . ALA A 1 158 ? 5.914 3.512 11.704 1.00 81.94 158 ALA A CA 1
ATOM 1249 C C . ALA A 1 158 ? 5.295 3.755 10.310 1.00 81.94 158 ALA A C 1
ATOM 1251 O O . ALA A 1 158 ? 5.992 3.541 9.321 1.00 81.94 158 ALA A O 1
ATOM 1252 N N . TYR A 1 159 ? 4.025 4.181 10.222 1.00 88.38 159 TYR A N 1
ATOM 1253 C CA . TYR A 1 159 ? 3.299 4.392 8.950 1.00 88.38 159 TYR A CA 1
ATOM 1254 C C . TYR A 1 159 ? 2.721 5.804 8.790 1.00 88.38 159 TYR A C 1
ATOM 1256 O O . TYR A 1 159 ? 2.147 6.120 7.746 1.00 88.38 159 TYR A O 1
ATOM 1264 N N . ALA A 1 160 ? 2.842 6.635 9.828 1.00 87.44 160 ALA A N 1
ATOM 1265 C CA . ALA A 1 160 ? 2.316 7.991 9.832 1.00 87.44 160 ALA A CA 1
ATOM 1266 C C . ALA A 1 160 ? 3.119 8.886 8.880 1.00 87.44 160 ALA A C 1
ATOM 1268 O O . ALA A 1 160 ? 4.353 8.856 8.882 1.00 87.44 160 ALA A O 1
ATOM 1269 N N . ALA A 1 161 ? 2.416 9.696 8.090 1.00 90.31 161 ALA A N 1
ATOM 1270 C CA . ALA A 1 161 ? 3.057 10.691 7.243 1.00 90.31 161 ALA A CA 1
ATOM 1271 C C . ALA A 1 161 ? 3.683 11.823 8.085 1.00 90.31 161 ALA A C 1
ATOM 1273 O O . ALA A 1 161 ? 3.228 12.067 9.208 1.00 90.31 161 ALA A O 1
ATOM 1274 N N . PRO A 1 162 ? 4.705 12.534 7.573 1.00 90.06 162 PRO A N 1
ATOM 1275 C CA . PRO A 1 162 ? 5.347 13.642 8.279 1.00 90.06 162 PRO A CA 1
ATOM 1276 C C . PRO A 1 162 ? 4.359 14.688 8.798 1.00 90.06 162 PRO A C 1
ATOM 1278 O O . PRO A 1 162 ? 4.451 15.065 9.963 1.00 90.06 162 PRO A O 1
ATOM 1281 N N . GLU A 1 163 ? 3.373 15.070 7.986 1.00 88.12 163 GLU A N 1
ATOM 1282 C CA . GLU A 1 163 ? 2.324 16.019 8.363 1.00 88.12 163 GLU A CA 1
ATOM 1283 C C . GLU A 1 163 ? 1.473 15.501 9.538 1.00 88.12 163 GLU A C 1
ATOM 1285 O O . GLU A 1 163 ? 1.173 16.250 10.460 1.00 88.12 163 GLU A O 1
ATOM 1290 N N . GLN A 1 164 ? 1.186 14.193 9.610 1.00 86.38 164 GLN A N 1
ATOM 1291 C CA . GLN A 1 164 ? 0.458 13.606 10.746 1.00 86.38 164 GLN A CA 1
ATOM 1292 C C . GLN A 1 164 ? 1.279 13.636 12.034 1.00 86.38 164 GLN A C 1
ATOM 1294 O O . GLN A 1 164 ? 0.730 13.802 13.119 1.00 86.38 164 GLN A O 1
ATOM 1299 N N . VAL A 1 165 ? 2.595 13.438 11.927 1.00 84.94 165 VAL A N 1
ATOM 1300 C CA . VAL A 1 165 ? 3.505 13.509 13.078 1.00 84.94 165 VAL A CA 1
ATOM 1301 C C . VAL A 1 165 ? 3.679 14.957 13.543 1.00 84.94 165 VAL A C 1
ATOM 1303 O O . VAL A 1 165 ? 3.811 15.194 14.743 1.00 84.94 165 VAL A O 1
ATOM 1306 N N . ALA A 1 166 ? 3.670 15.906 12.606 1.00 82.69 166 ALA A N 1
ATOM 1307 C CA . ALA A 1 166 ? 3.774 17.337 12.870 1.00 82.69 166 ALA A CA 1
ATOM 1308 C C . ALA A 1 166 ? 2.457 17.972 13.356 1.00 82.69 166 ALA A C 1
ATOM 1310 O O . ALA A 1 166 ? 2.490 19.082 13.881 1.00 82.69 166 ALA A O 1
ATOM 1311 N N . GLY A 1 167 ? 1.321 17.277 13.219 1.00 80.38 167 GLY A N 1
ATOM 1312 C CA . GLY A 1 167 ? -0.006 17.840 13.498 1.00 80.38 167 GLY A CA 1
ATOM 1313 C C . GLY A 1 167 ? -0.453 18.860 12.445 1.00 80.38 167 GLY A C 1
ATOM 1314 O O . GLY A 1 167 ? -1.205 19.777 12.752 1.00 80.38 167 GLY A O 1
ATOM 1315 N N . GLU A 1 168 ? 0.060 18.737 11.223 1.00 84.88 168 GLU A N 1
ATOM 1316 C CA . GLU A 1 168 ? -0.325 19.539 10.065 1.00 84.88 168 GLU A CA 1
ATOM 1317 C C . GLU A 1 168 ? -1.568 18.944 9.368 1.00 84.88 168 GLU A C 1
ATOM 1319 O O . GLU A 1 168 ? -1.867 17.757 9.550 1.00 84.88 168 GLU A O 1
ATOM 1324 N N . PRO A 1 169 ? -2.280 19.730 8.532 1.00 85.12 169 PRO A N 1
ATOM 1325 C CA . PRO A 1 169 ? -3.518 19.290 7.897 1.00 85.12 169 PRO A CA 1
ATOM 1326 C C . PRO A 1 169 ? -3.370 17.995 7.091 1.00 85.12 169 PRO A C 1
ATOM 1328 O O . PRO A 1 169 ? -2.532 17.873 6.193 1.00 85.12 169 PRO A O 1
ATOM 1331 N N . VAL A 1 170 ? -4.249 17.036 7.375 1.00 87.75 170 VAL A N 1
ATOM 1332 C CA . VAL A 1 170 ? -4.258 15.723 6.722 1.00 87.75 170 VAL A CA 1
ATOM 1333 C C . VAL A 1 170 ? -5.055 15.762 5.421 1.00 87.75 170 VAL A C 1
ATOM 1335 O O . VAL A 1 170 ? -6.206 16.196 5.385 1.00 87.75 170 VAL A O 1
ATOM 1338 N N . THR A 1 171 ? -4.471 15.235 4.344 1.00 91.38 171 THR A N 1
ATOM 1339 C CA . THR A 1 171 ? -5.088 15.208 3.006 1.00 91.38 171 THR A CA 1
ATOM 1340 C C . THR A 1 171 ? -5.003 13.815 2.379 1.00 91.38 171 THR A C 1
ATOM 1342 O O . THR A 1 171 ? -4.462 12.879 2.961 1.00 91.38 171 THR A O 1
ATOM 1345 N N . THR A 1 172 ? -5.504 13.642 1.155 1.00 94.50 172 THR A N 1
ATOM 1346 C CA . THR A 1 172 ? -5.332 12.387 0.399 1.00 94.50 172 THR A CA 1
ATOM 1347 C C . THR A 1 172 ? -3.857 12.033 0.166 1.00 94.50 172 THR A C 1
ATOM 1349 O O . THR A 1 172 ? -3.519 10.851 0.082 1.00 94.50 172 THR A O 1
ATOM 1352 N N . ALA A 1 173 ? -2.959 13.027 0.126 1.00 95.31 173 ALA A N 1
ATOM 1353 C CA . ALA A 1 173 ? -1.515 12.818 0.005 1.00 95.31 173 ALA A CA 1
ATOM 1354 C C . ALA A 1 173 ? -0.903 12.132 1.241 1.00 95.31 173 ALA A C 1
ATOM 1356 O O . ALA A 1 173 ? 0.144 11.486 1.133 1.00 95.31 173 ALA A O 1
ATOM 1357 N N . THR A 1 174 ? -1.567 12.223 2.395 1.00 94.38 174 THR A N 1
ATOM 1358 C CA . THR A 1 174 ? -1.210 11.488 3.613 1.00 94.38 174 THR A CA 1
ATOM 1359 C C . THR A 1 174 ? -1.394 9.987 3.415 1.00 94.38 174 THR A C 1
ATOM 1361 O O . THR A 1 174 ? -0.479 9.209 3.676 1.00 94.38 174 THR A O 1
ATOM 1364 N N . ASP A 1 175 ? -2.528 9.567 2.849 1.00 96.25 175 ASP A N 1
ATOM 1365 C CA . ASP A 1 175 ? -2.759 8.154 2.533 1.00 96.25 175 ASP A CA 1
ATOM 1366 C C . ASP A 1 175 ? -1.802 7.647 1.447 1.00 96.25 175 ASP A C 1
ATOM 1368 O O . ASP A 1 175 ? -1.351 6.507 1.515 1.00 96.25 175 ASP A O 1
ATOM 1372 N N . VAL A 1 176 ? -1.446 8.484 0.464 1.00 98.12 176 VAL A N 1
ATOM 1373 C CA . VAL A 1 176 ? -0.434 8.140 -0.555 1.00 98.12 176 VAL A CA 1
ATOM 1374 C C . VAL A 1 176 ? 0.918 7.837 0.094 1.00 98.12 176 VAL A C 1
ATOM 1376 O O . VAL A 1 176 ? 1.588 6.883 -0.309 1.00 98.12 176 VAL A O 1
ATOM 1379 N N . TYR A 1 177 ? 1.312 8.601 1.114 1.00 96.75 177 TYR A N 1
ATOM 1380 C CA . TYR A 1 177 ? 2.534 8.326 1.865 1.00 96.75 177 TYR A CA 1
ATOM 1381 C C . TYR A 1 177 ? 2.456 6.982 2.584 1.00 96.75 177 TYR A C 1
ATOM 1383 O O . TYR A 1 177 ? 3.341 6.142 2.412 1.00 96.75 177 TYR A O 1
ATOM 1391 N N . SER A 1 178 ? 1.380 6.737 3.335 1.00 95.94 178 SER A N 1
ATOM 1392 C CA . SER A 1 178 ? 1.199 5.475 4.055 1.00 95.94 178 SER A CA 1
ATOM 1393 C C . SER A 1 178 ? 1.113 4.272 3.105 1.00 95.94 178 SER A C 1
ATOM 1395 O O . SER A 1 178 ? 1.720 3.239 3.382 1.00 95.94 178 SER A O 1
ATOM 1397 N N . LEU A 1 179 ? 0.469 4.404 1.936 1.00 97.88 179 LEU A N 1
ATOM 1398 C CA . LEU A 1 179 ? 0.540 3.408 0.857 1.00 97.88 179 LEU A CA 1
ATOM 1399 C C . LEU A 1 179 ? 1.986 3.176 0.399 1.00 97.88 179 LEU A C 1
ATOM 1401 O O . LEU A 1 179 ? 2.393 2.034 0.196 1.00 97.88 179 LEU A O 1
ATOM 1405 N N . GLY A 1 180 ? 2.781 4.239 0.266 1.00 97.75 180 GLY A N 1
ATOM 1406 C CA . GLY A 1 180 ? 4.212 4.155 -0.016 1.00 97.75 180 GLY A CA 1
ATOM 1407 C C . GLY A 1 180 ? 4.974 3.329 1.022 1.00 97.75 180 GLY A C 1
ATOM 1408 O O . GLY A 1 180 ? 5.783 2.480 0.641 1.00 97.75 180 GLY A O 1
ATOM 1409 N N . VAL A 1 181 ? 4.686 3.524 2.314 1.00 95.94 181 VAL A N 1
ATOM 1410 C CA . VAL A 1 181 ? 5.301 2.767 3.419 1.00 95.94 181 VAL A CA 1
ATOM 1411 C C . VAL A 1 181 ? 4.908 1.291 3.343 1.00 95.94 181 VAL A C 1
ATOM 1413 O O . VAL A 1 181 ? 5.782 0.425 3.377 1.00 95.94 181 VAL A O 1
ATOM 1416 N N . VAL A 1 182 ? 3.614 0.994 3.171 1.00 96.62 182 VAL A N 1
ATOM 1417 C CA . VAL A 1 182 ? 3.117 -0.388 3.057 1.00 96.62 182 VAL A CA 1
ATOM 1418 C C . VAL A 1 182 ? 3.714 -1.085 1.835 1.00 96.62 182 VAL A C 1
ATOM 1420 O O . VAL A 1 182 ? 4.166 -2.222 1.946 1.00 96.62 182 VAL A O 1
ATOM 1423 N N . LEU A 1 183 ? 3.774 -0.418 0.676 1.00 98.31 183 LEU A N 1
ATOM 1424 C CA . LEU A 1 183 ? 4.399 -0.980 -0.523 1.00 98.31 183 LEU A CA 1
ATOM 1425 C C . LEU A 1 183 ? 5.884 -1.270 -0.292 1.00 98.31 183 LEU A C 1
ATOM 1427 O O . LEU A 1 183 ? 6.386 -2.319 -0.697 1.00 98.31 183 LEU A O 1
ATOM 1431 N N . TYR A 1 184 ? 6.593 -0.338 0.342 1.00 96.75 184 TYR A N 1
ATOM 1432 C CA . TYR A 1 184 ? 8.009 -0.491 0.646 1.00 96.75 184 TYR A CA 1
ATOM 1433 C C . TYR A 1 184 ? 8.250 -1.743 1.494 1.00 96.75 184 TYR A C 1
ATOM 1435 O O . TYR A 1 184 ? 9.092 -2.575 1.149 1.00 96.75 184 TYR A O 1
ATOM 1443 N N . GLU A 1 185 ? 7.475 -1.919 2.559 1.00 95.06 185 GLU A N 1
ATOM 1444 C CA . GLU A 1 185 ? 7.550 -3.097 3.419 1.00 95.06 185 GLU A CA 1
ATOM 1445 C C . GLU A 1 185 ? 7.147 -4.374 2.680 1.00 95.06 185 GLU A C 1
ATOM 1447 O O . GLU A 1 185 ? 7.853 -5.382 2.740 1.00 95.06 185 GLU A O 1
ATOM 1452 N N . LEU A 1 186 ? 6.075 -4.332 1.891 1.00 96.38 186 LEU A N 1
ATOM 1453 C CA . LEU A 1 186 ? 5.616 -5.473 1.103 1.00 96.38 186 LEU A CA 1
ATOM 1454 C C . LEU A 1 186 ? 6.716 -6.006 0.173 1.00 96.38 186 LEU A C 1
ATOM 1456 O O . LEU A 1 186 ? 6.904 -7.223 0.057 1.00 96.38 186 LEU A O 1
ATOM 1460 N N . LEU A 1 187 ? 7.471 -5.104 -0.459 1.00 96.56 187 LEU A N 1
ATOM 1461 C CA . LEU A 1 187 ? 8.540 -5.440 -1.399 1.00 96.56 187 LEU A CA 1
ATOM 1462 C C . LEU A 1 187 ? 9.850 -5.839 -0.714 1.00 96.56 187 LEU A C 1
ATOM 1464 O O . LEU A 1 187 ? 10.568 -6.693 -1.236 1.00 96.56 187 LEU A O 1
ATOM 1468 N N . THR A 1 188 ? 10.171 -5.225 0.425 1.00 94.06 188 THR A N 1
ATOM 1469 C CA . THR A 1 188 ? 11.512 -5.318 1.023 1.00 94.06 188 THR A CA 1
ATOM 1470 C C . THR A 1 188 ? 11.565 -6.085 2.337 1.00 94.06 188 THR A C 1
ATOM 1472 O O . THR A 1 188 ? 12.656 -6.445 2.762 1.00 94.06 188 THR A O 1
ATOM 1475 N N . GLY A 1 189 ? 10.432 -6.298 3.003 1.00 90.62 189 GLY A N 1
ATOM 1476 C CA . GLY A 1 189 ? 10.366 -6.786 4.382 1.00 90.62 189 GLY A CA 1
ATOM 1477 C C . GLY A 1 189 ? 10.860 -5.781 5.432 1.00 90.62 189 GLY A C 1
ATOM 1478 O O . GLY A 1 189 ? 10.923 -6.131 6.603 1.00 90.62 189 GLY A O 1
ATOM 1479 N N . HIS A 1 190 ? 11.230 -4.557 5.038 1.00 86.94 190 HIS A N 1
ATOM 1480 C CA . HIS A 1 190 ? 11.746 -3.518 5.930 1.00 86.94 190 HIS A CA 1
ATOM 1481 C C . HIS A 1 190 ? 10.735 -2.379 6.079 1.00 86.94 190 HIS A C 1
ATOM 1483 O O . HIS A 1 190 ? 10.114 -1.976 5.099 1.00 86.94 190 HIS A O 1
ATOM 1489 N N . ASN A 1 191 ? 10.659 -1.761 7.259 1.00 86.56 191 ASN A N 1
ATOM 1490 C CA . ASN A 1 191 ? 10.048 -0.437 7.371 1.00 86.56 191 ASN A CA 1
ATOM 1491 C C . ASN A 1 191 ? 11.052 0.642 6.920 1.00 86.56 191 ASN A C 1
ATOM 1493 O O . ASN A 1 191 ? 12.196 0.625 7.386 1.00 86.56 191 ASN A O 1
ATOM 1497 N N . PRO A 1 192 ? 10.655 1.610 6.074 1.00 86.25 192 PRO A N 1
ATOM 1498 C CA . PRO A 1 192 ? 11.551 2.664 5.590 1.00 86.25 192 PRO A CA 1
ATOM 1499 C C . PRO A 1 192 ? 12.109 3.586 6.694 1.00 86.25 192 PRO A C 1
ATOM 1501 O O . PRO A 1 192 ? 13.039 4.346 6.426 1.00 86.25 192 PRO A O 1
ATOM 1504 N N . HIS A 1 193 ? 11.575 3.529 7.920 1.00 79.31 193 HIS A N 1
ATOM 1505 C CA . HIS A 1 193 ? 11.950 4.391 9.046 1.00 79.31 193 HIS A CA 1
ATOM 1506 C C . HIS A 1 193 ? 12.482 3.647 10.283 1.00 79.31 193 HIS A C 1
ATOM 1508 O O . HIS A 1 193 ? 12.831 4.312 11.258 1.00 79.31 193 HIS A O 1
ATOM 1514 N N . ALA A 1 194 ? 12.574 2.309 10.268 1.00 66.50 194 ALA A N 1
ATOM 1515 C CA . ALA A 1 194 ? 13.042 1.526 11.423 1.00 66.50 194 ALA A CA 1
ATOM 1516 C C . ALA A 1 194 ? 14.513 1.803 11.794 1.00 66.50 194 ALA A C 1
ATOM 1518 O O . ALA A 1 194 ? 14.868 1.793 12.968 1.00 66.50 194 ALA A O 1
ATOM 1519 N N . GLU A 1 195 ? 15.370 2.096 10.815 1.00 54.56 195 GLU A N 1
ATOM 1520 C CA . GLU A 1 195 ? 16.794 2.386 11.027 1.00 54.56 195 GLU A CA 1
ATOM 1521 C C . GLU A 1 195 ? 17.065 3.897 11.136 1.00 54.56 195 GLU A C 1
ATOM 1523 O O . GLU A 1 195 ? 17.881 4.444 10.394 1.00 54.56 195 GLU A O 1
ATOM 1528 N N . ARG A 1 196 ? 16.358 4.602 12.026 1.00 58.78 196 ARG A N 1
ATOM 1529 C CA . ARG A 1 196 ? 16.633 6.017 12.327 1.00 58.78 196 ARG A CA 1
ATOM 1530 C C . ARG A 1 196 ? 17.520 6.149 13.573 1.00 58.78 196 ARG A C 1
ATOM 1532 O O . ARG A 1 196 ? 16.979 6.267 14.671 1.00 58.78 196 ARG A O 1
ATOM 1539 N N . PR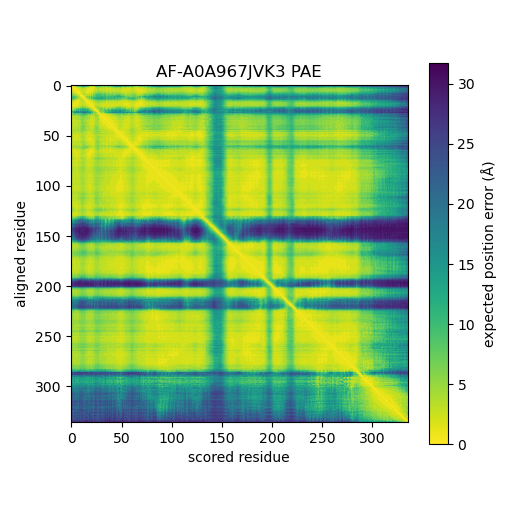O A 1 197 ? 18.860 6.209 13.451 1.00 39.84 197 PRO A N 1
ATOM 1540 C CA . PRO A 1 197 ? 19.620 7.058 14.351 1.00 39.84 197 PRO A CA 1
ATOM 1541 C C . PRO A 1 197 ? 19.267 8.514 14.002 1.00 39.84 197 PRO A C 1
ATOM 1543 O O . PRO A 1 197 ? 19.038 8.857 12.841 1.00 39.84 197 PRO A O 1
ATOM 1546 N N . GLU A 1 198 ? 19.126 9.342 15.023 1.00 35.72 198 GLU A N 1
ATOM 1547 C CA . GLU A 1 198 ? 18.659 10.728 14.971 1.00 35.72 198 GLU A CA 1
ATOM 1548 C C . GLU A 1 198 ? 19.150 11.516 13.728 1.00 35.72 198 GLU A C 1
ATOM 1550 O O . GLU A 1 198 ? 20.347 11.637 13.482 1.00 35.72 198 GLU A O 1
ATOM 1555 N N . GLY A 1 199 ? 18.222 12.071 12.931 1.00 40.84 199 GLY A N 1
ATOM 1556 C CA . GLY A 1 199 ? 18.523 13.126 11.943 1.00 40.84 199 GLY A CA 1
ATOM 1557 C C . GLY A 1 199 ? 18.635 12.747 10.454 1.00 40.84 199 GLY A C 1
ATOM 1558 O O . GLY A 1 199 ? 18.755 13.648 9.623 1.00 40.84 199 GLY A O 1
ATOM 1559 N N . GLY A 1 200 ? 18.549 11.470 10.066 1.00 45.66 200 GLY A N 1
ATOM 1560 C CA . GLY A 1 200 ? 18.582 11.068 8.648 1.00 45.66 200 GLY A CA 1
ATOM 1561 C C . GLY A 1 200 ? 17.263 11.328 7.899 1.00 45.66 200 GLY A C 1
ATOM 1562 O O . GLY A 1 200 ? 16.244 10.710 8.211 1.00 45.66 200 GLY A O 1
ATOM 1563 N N . ARG A 1 201 ? 17.276 12.219 6.894 1.00 54.91 201 ARG A N 1
ATOM 1564 C CA . ARG A 1 201 ? 16.102 12.546 6.049 1.00 54.91 201 ARG A CA 1
ATOM 1565 C C . ARG A 1 201 ? 15.853 11.560 4.899 1.00 54.91 201 ARG A C 1
ATOM 1567 O O . ARG A 1 201 ? 14.742 11.523 4.378 1.00 54.91 201 ARG A O 1
ATOM 1574 N N . ASP A 1 202 ? 16.840 10.744 4.530 1.00 70.50 202 ASP A N 1
ATOM 1575 C CA . ASP A 1 202 ? 16.775 9.955 3.297 1.00 70.50 202 ASP A CA 1
ATOM 1576 C C . ASP A 1 202 ? 16.310 8.515 3.533 1.00 70.50 202 ASP A C 1
ATOM 1578 O O . ASP A 1 202 ? 17.002 7.691 4.134 1.00 70.50 202 ASP A O 1
ATOM 1582 N N . VAL A 1 203 ? 15.136 8.193 2.990 1.00 85.50 203 VAL A N 1
ATOM 1583 C CA . VAL A 1 203 ? 14.648 6.816 2.879 1.00 85.50 203 VAL A CA 1
ATOM 1584 C C . VAL A 1 203 ? 15.557 6.040 1.922 1.00 85.50 203 VAL A C 1
ATOM 1586 O O . VAL A 1 203 ? 15.781 6.456 0.780 1.00 85.50 203 VAL A O 1
ATOM 1589 N N . LYS A 1 204 ? 16.084 4.890 2.366 1.00 90.06 204 LYS A N 1
ATOM 1590 C CA . LYS A 1 204 ? 16.887 4.009 1.504 1.00 90.06 204 LYS A CA 1
ATOM 1591 C C . LYS A 1 204 ? 16.064 3.570 0.294 1.00 90.06 204 LYS A C 1
ATOM 1593 O O . LYS A 1 204 ? 14.857 3.385 0.364 1.00 90.06 204 LYS A O 1
ATOM 1598 N N . ARG A 1 205 ? 16.722 3.345 -0.842 1.00 93.44 205 ARG A N 1
ATOM 1599 C CA . ARG A 1 205 ? 16.063 2.716 -1.997 1.00 93.44 205 ARG A CA 1
ATOM 1600 C C . ARG A 1 205 ? 15.643 1.284 -1.635 1.00 93.44 205 ARG A C 1
ATOM 1602 O O . ARG A 1 205 ? 16.475 0.582 -1.058 1.00 93.44 205 ARG A O 1
ATOM 1609 N N . PRO A 1 206 ? 14.454 0.807 -2.043 1.00 93.94 206 PRO A N 1
ATOM 1610 C CA . PRO A 1 206 ? 14.051 -0.591 -1.899 1.00 93.94 206 PRO A CA 1
ATOM 1611 C C . PRO A 1 206 ? 15.130 -1.596 -2.324 1.00 93.94 206 PRO A C 1
ATOM 1613 O O . PRO A 1 206 ? 15.426 -2.546 -1.602 1.00 93.94 206 PRO A O 1
ATOM 1616 N N . SER A 1 207 ? 15.783 -1.356 -3.465 1.00 94.69 207 SER A N 1
ATOM 1617 C CA . SER A 1 207 ? 16.871 -2.206 -3.955 1.00 94.69 207 SER A CA 1
ATOM 1618 C C . SER A 1 207 ? 18.103 -2.205 -3.044 1.00 94.69 207 SER A C 1
ATOM 1620 O O . SER A 1 207 ? 18.785 -3.220 -2.942 1.00 94.69 207 SER A O 1
ATOM 1622 N N . ALA A 1 208 ? 18.391 -1.102 -2.354 1.00 92.00 208 ALA A N 1
ATOM 1623 C CA . ALA A 1 208 ? 19.470 -1.050 -1.373 1.00 92.00 208 ALA A CA 1
ATOM 1624 C C . ALA A 1 208 ? 19.062 -1.729 -0.055 1.00 92.00 208 ALA A C 1
ATOM 1626 O O . ALA A 1 208 ? 19.857 -2.463 0.522 1.00 92.00 208 ALA A O 1
ATOM 1627 N N . ALA A 1 209 ? 17.821 -1.540 0.394 1.00 89.75 209 ALA A N 1
ATOM 1628 C CA . ALA A 1 209 ? 17.335 -2.081 1.661 1.00 89.75 209 ALA A CA 1
ATOM 1629 C C . ALA A 1 209 ? 17.301 -3.610 1.700 1.00 89.75 209 ALA A C 1
ATOM 1631 O O . ALA A 1 209 ? 17.685 -4.202 2.694 1.00 89.75 209 ALA A O 1
ATOM 1632 N N . VAL A 1 210 ? 16.971 -4.287 0.598 1.00 89.56 210 VAL A N 1
ATOM 1633 C CA . VAL A 1 210 ? 16.992 -5.767 0.565 1.00 89.56 210 VAL A CA 1
ATOM 1634 C C . VAL A 1 210 ? 18.393 -6.384 0.683 1.00 89.56 210 VAL A C 1
ATOM 1636 O O . VAL A 1 210 ? 18.525 -7.605 0.673 1.00 89.56 210 VAL A O 1
ATOM 1639 N N . THR A 1 211 ? 19.446 -5.563 0.755 1.00 87.06 211 THR A N 1
ATOM 1640 C CA . THR A 1 211 ? 20.816 -6.023 1.026 1.00 87.06 211 THR A CA 1
ATOM 1641 C C . THR A 1 211 ? 21.183 -5.983 2.512 1.00 87.06 211 THR A C 1
ATOM 1643 O O . THR A 1 211 ? 22.169 -6.608 2.898 1.00 87.06 211 THR A O 1
ATOM 1646 N N . SER A 1 212 ? 20.392 -5.293 3.341 1.00 83.00 212 SER A N 1
ATOM 1647 C CA . SER A 1 212 ? 20.528 -5.247 4.799 1.00 83.00 212 SER A CA 1
ATOM 1648 C C . SER A 1 212 ? 19.581 -6.232 5.488 1.00 83.00 212 SER A C 1
ATOM 1650 O O . SER A 1 212 ? 18.688 -6.814 4.874 1.00 83.00 212 SER A O 1
ATOM 1652 N N . THR A 1 213 ? 19.820 -6.456 6.776 1.00 78.56 213 THR A N 1
ATOM 1653 C CA . THR A 1 213 ? 18.947 -7.242 7.648 1.00 78.56 213 THR A CA 1
ATOM 1654 C C . THR A 1 213 ? 17.766 -6.387 8.116 1.00 78.56 213 THR A C 1
ATOM 1656 O O . THR A 1 213 ? 17.988 -5.267 8.570 1.00 78.56 213 THR A O 1
ATOM 1659 N N . ALA A 1 214 ? 16.541 -6.914 8.072 1.00 67.12 214 ALA A N 1
ATOM 1660 C CA . ALA A 1 214 ? 15.335 -6.192 8.484 1.00 67.12 214 ALA A CA 1
ATOM 1661 C C . ALA A 1 214 ? 14.933 -6.526 9.916 1.00 67.12 214 ALA A C 1
ATOM 1663 O O . ALA A 1 214 ? 14.679 -7.691 10.202 1.00 67.12 214 ALA A O 1
ATOM 1664 N N . ALA A 1 215 ? 14.774 -5.540 10.799 1.00 63.81 215 ALA A N 1
ATOM 1665 C CA . ALA A 1 215 ? 14.042 -5.781 12.042 1.00 63.81 215 ALA A CA 1
ATOM 1666 C C . ALA A 1 215 ? 12.570 -6.081 11.703 1.00 63.81 215 ALA A C 1
ATOM 1668 O O . ALA A 1 215 ? 11.937 -5.290 10.995 1.00 63.81 215 ALA A O 1
ATOM 1669 N N . ARG A 1 216 ? 12.024 -7.210 12.171 1.00 57.62 216 ARG A N 1
ATOM 1670 C CA . ARG A 1 216 ? 10.592 -7.494 12.006 1.00 57.62 216 ARG A CA 1
ATOM 1671 C C . ARG A 1 216 ? 9.761 -6.536 12.865 1.00 57.62 216 ARG A C 1
ATOM 1673 O O . ARG A 1 216 ? 10.107 -6.222 14.000 1.00 57.62 216 ARG A O 1
ATOM 1680 N N . LEU A 1 217 ? 8.663 -6.037 12.296 1.00 54.53 217 LEU A N 1
ATOM 1681 C CA . LEU A 1 217 ? 7.792 -5.023 12.915 1.00 54.53 217 LEU A CA 1
ATOM 1682 C C . LEU A 1 217 ? 6.724 -5.609 13.846 1.00 54.53 217 LEU A C 1
ATOM 1684 O O . LEU A 1 217 ? 5.991 -4.857 14.484 1.00 54.53 217 LEU A O 1
ATOM 1688 N N . ASP A 1 218 ? 6.629 -6.933 13.931 1.00 51.75 218 ASP A N 1
ATOM 1689 C CA . ASP A 1 218 ? 5.711 -7.663 14.813 1.00 51.75 218 ASP A CA 1
ATOM 1690 C C . ASP A 1 218 ? 6.196 -7.723 16.275 1.00 51.75 218 ASP A C 1
ATOM 1692 O O . ASP A 1 218 ? 5.566 -8.360 17.117 1.00 51.75 218 ASP A O 1
ATOM 1696 N N . GLY A 1 219 ? 7.309 -7.052 16.594 1.00 43.56 219 GLY A N 1
ATOM 1697 C CA . GLY A 1 219 ? 7.922 -7.073 17.920 1.00 43.56 219 GLY A CA 1
ATOM 1698 C C . GLY A 1 219 ? 8.748 -8.331 18.198 1.00 43.5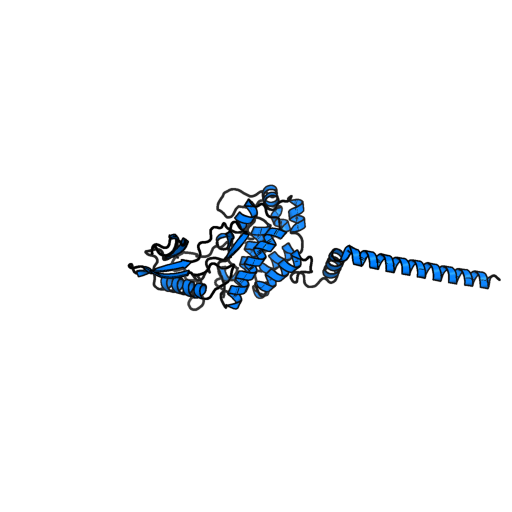6 219 GLY A C 1
ATOM 1699 O O . GLY A 1 219 ? 9.295 -8.456 19.295 1.00 43.56 219 GLY A O 1
ATOM 1700 N N . SER A 1 220 ? 8.884 -9.245 17.230 1.00 47.31 220 SER A N 1
ATOM 1701 C CA . SER A 1 220 ? 9.839 -10.346 17.333 1.00 47.31 220 SER A CA 1
ATOM 1702 C C . SER A 1 220 ? 11.270 -9.809 17.220 1.00 47.31 220 SER A C 1
ATOM 1704 O O . SER A 1 220 ? 11.580 -8.945 16.403 1.00 47.31 220 SER A O 1
ATOM 1706 N N . SER A 1 221 ? 12.184 -10.330 18.043 1.00 42.97 221 SER A N 1
ATOM 1707 C CA . SER A 1 221 ? 13.621 -10.017 17.951 1.00 42.97 221 SER A CA 1
ATOM 1708 C C . SER A 1 221 ? 14.292 -10.642 16.717 1.00 42.97 221 SER A C 1
ATOM 1710 O O . SER A 1 221 ? 15.518 -10.641 16.615 1.00 42.97 221 SER A O 1
ATOM 1712 N N . GLU A 1 222 ? 13.511 -11.216 15.800 1.00 52.06 222 GLU A N 1
ATOM 1713 C CA . GLU A 1 222 ? 14.016 -11.882 14.610 1.00 52.06 222 GLU A CA 1
ATOM 1714 C C . GLU A 1 222 ? 14.273 -10.856 13.511 1.00 52.06 222 GLU A C 1
ATOM 1716 O O . GLU A 1 222 ? 13.362 -10.230 12.970 1.00 52.06 222 GLU A O 1
ATOM 1721 N N . THR A 1 223 ? 15.544 -10.694 13.161 1.00 61.88 223 THR A N 1
ATOM 1722 C CA . THR A 1 223 ? 15.953 -9.874 12.028 1.00 61.88 223 THR A CA 1
ATOM 1723 C C . THR A 1 223 ? 15.910 -10.730 10.761 1.00 61.88 223 THR A C 1
ATOM 1725 O O . THR A 1 223 ? 16.668 -11.691 10.645 1.00 61.88 223 THR A O 1
ATOM 1728 N N . GLY A 1 224 ? 15.043 -10.402 9.801 1.00 73.56 224 GLY A N 1
ATOM 1729 C CA . GLY A 1 224 ? 14.988 -11.091 8.514 1.00 73.56 224 GLY A CA 1
ATOM 1730 C C . GLY A 1 224 ? 16.281 -10.874 7.731 1.00 73.56 224 GLY A C 1
ATOM 1731 O O . GLY A 1 224 ? 16.626 -9.745 7.376 1.00 73.56 224 GLY A O 1
ATOM 1732 N N . THR A 1 225 ? 17.012 -11.948 7.453 1.00 86.62 225 THR A N 1
ATOM 1733 C CA . THR A 1 225 ? 18.215 -11.896 6.613 1.00 86.62 225 THR A CA 1
ATOM 1734 C C . THR A 1 225 ? 17.844 -11.606 5.150 1.00 86.62 225 THR A C 1
ATOM 1736 O O . THR A 1 225 ? 16.747 -11.969 4.706 1.00 86.62 225 THR A O 1
ATOM 1739 N N . PRO A 1 226 ? 18.749 -11.027 4.334 1.00 89.25 226 PRO A N 1
ATOM 1740 C CA . PRO A 1 226 ? 18.522 -10.861 2.894 1.00 89.25 226 PRO A CA 1
ATOM 1741 C C . PRO A 1 226 ? 18.075 -12.151 2.188 1.00 89.25 226 PRO A C 1
ATOM 1743 O O . PRO A 1 226 ? 17.280 -12.115 1.247 1.00 89.25 226 PRO A O 1
ATOM 1746 N N . GLN A 1 227 ? 18.572 -13.305 2.643 1.00 92.25 227 GLN A N 1
ATOM 1747 C CA . GLN A 1 227 ? 18.217 -14.626 2.133 1.00 92.25 227 GLN A CA 1
ATOM 1748 C C . GLN A 1 227 ? 16.755 -14.982 2.425 1.00 92.25 227 GLN A C 1
ATOM 1750 O O . GLN A 1 227 ? 16.058 -15.452 1.526 1.00 92.25 227 GLN A O 1
ATOM 1755 N N . GLU A 1 228 ? 16.272 -14.745 3.643 1.00 91.12 228 GLU A N 1
ATOM 1756 C CA . GLU A 1 228 ? 14.881 -15.013 4.037 1.00 91.12 228 GLU A CA 1
ATOM 1757 C C . GLU A 1 228 ? 13.901 -14.063 3.347 1.00 91.12 228 GLU A C 1
ATOM 1759 O O . GLU A 1 228 ? 12.865 -14.496 2.831 1.00 91.12 228 GLU A O 1
ATOM 1764 N N . ILE A 1 229 ? 14.266 -12.782 3.251 1.00 92.44 229 ILE A N 1
ATOM 1765 C CA . ILE A 1 229 ? 13.502 -11.779 2.505 1.00 92.44 229 ILE A CA 1
ATOM 1766 C C . ILE A 1 229 ? 13.396 -12.204 1.038 1.00 92.44 229 ILE A C 1
ATOM 1768 O O . ILE A 1 229 ? 12.308 -12.276 0.477 1.00 92.44 229 ILE A O 1
ATOM 1772 N N . ALA A 1 230 ? 14.504 -12.571 0.395 1.00 94.25 230 ALA A N 1
ATOM 1773 C CA . ALA A 1 230 ? 14.451 -13.029 -0.989 1.00 94.25 230 ALA A CA 1
ATOM 1774 C C . ALA A 1 230 ? 13.622 -14.311 -1.162 1.00 94.25 230 ALA A C 1
ATOM 1776 O O . ALA A 1 230 ? 12.852 -14.420 -2.119 1.00 94.25 230 ALA A O 1
ATOM 1777 N N . ARG A 1 231 ? 13.731 -15.259 -0.224 1.00 94.88 231 ARG A N 1
ATOM 1778 C CA . ARG A 1 231 ? 13.006 -16.536 -0.264 1.00 94.88 231 ARG A CA 1
ATOM 1779 C C . ARG A 1 231 ? 11.493 -16.357 -0.135 1.00 94.88 231 ARG A C 1
ATOM 1781 O O . ARG A 1 231 ? 10.755 -17.018 -0.863 1.00 94.88 231 ARG A O 1
ATOM 1788 N N . SER A 1 232 ? 11.033 -15.467 0.743 1.00 94.44 232 SER A N 1
ATOM 1789 C CA . SER A 1 232 ? 9.606 -15.118 0.874 1.00 94.44 232 SER A CA 1
ATOM 1790 C C . SER A 1 232 ? 9.065 -14.386 -0.361 1.00 94.44 232 SER A C 1
ATOM 1792 O O . SER A 1 232 ? 7.870 -14.428 -0.627 1.00 94.44 232 SER A O 1
ATOM 1794 N N . ARG A 1 233 ? 9.939 -13.781 -1.175 1.00 96.38 233 ARG A N 1
ATOM 1795 C CA . ARG A 1 233 ? 9.613 -13.193 -2.487 1.00 96.38 233 ARG A CA 1
ATOM 1796 C C . ARG A 1 233 ? 9.917 -14.149 -3.659 1.00 96.38 233 ARG A C 1
ATOM 1798 O O . ARG A 1 233 ? 10.137 -13.699 -4.784 1.00 96.38 233 ARG A O 1
ATOM 1805 N N . ALA A 1 234 ? 9.996 -15.458 -3.389 1.00 96.56 234 ALA A N 1
ATOM 1806 C CA . ALA A 1 234 ? 10.274 -16.529 -4.356 1.00 96.56 234 ALA A CA 1
ATOM 1807 C C . ALA A 1 234 ? 11.511 -16.300 -5.249 1.00 96.56 234 ALA A C 1
ATOM 1809 O O . ALA A 1 234 ? 11.529 -16.636 -6.435 1.00 96.56 234 ALA A O 1
ATOM 1810 N N . THR A 1 235 ? 12.580 -15.718 -4.699 1.00 96.75 235 THR A N 1
ATOM 1811 C CA . THR A 1 235 ? 13.768 -15.357 -5.479 1.00 96.75 235 THR A CA 1
ATOM 1812 C C . THR A 1 235 ? 15.064 -15.431 -4.661 1.00 96.75 235 THR A C 1
ATOM 1814 O O . THR A 1 235 ? 15.103 -15.957 -3.552 1.00 96.75 235 THR A O 1
ATOM 1817 N N . GLN A 1 236 ? 16.163 -14.944 -5.240 1.00 96.31 236 GLN A N 1
ATOM 1818 C CA . GLN A 1 236 ? 17.479 -14.829 -4.604 1.00 96.31 236 GLN A CA 1
ATOM 1819 C C . GLN A 1 236 ? 17.826 -13.353 -4.346 1.00 96.31 236 GLN A C 1
ATOM 1821 O O . GLN A 1 236 ? 17.381 -12.506 -5.125 1.00 96.31 236 GLN A O 1
ATOM 1826 N N . PRO A 1 237 ? 18.663 -13.023 -3.341 1.00 94.69 237 PRO A N 1
ATOM 1827 C CA . PRO A 1 237 ? 18.913 -11.634 -2.931 1.00 94.69 237 PRO A CA 1
ATOM 1828 C C . PRO A 1 237 ? 19.337 -10.707 -4.077 1.00 94.69 237 PRO A C 1
ATOM 1830 O O . PRO A 1 237 ? 18.731 -9.663 -4.304 1.00 94.69 237 PRO A O 1
ATOM 1833 N N . GLU A 1 238 ? 20.309 -11.126 -4.890 1.00 95.50 238 GLU A N 1
ATOM 1834 C CA . GLU A 1 238 ? 20.797 -10.313 -6.011 1.00 95.50 238 GLU A CA 1
ATOM 1835 C C . GLU A 1 238 ? 19.749 -10.156 -7.128 1.00 95.50 238 GLU A C 1
ATOM 1837 O O . GLU A 1 238 ? 19.681 -9.121 -7.795 1.00 95.50 238 GLU A O 1
ATOM 1842 N N . ARG A 1 239 ? 18.887 -11.162 -7.327 1.00 96.44 239 ARG A N 1
ATOM 1843 C CA . ARG A 1 239 ? 17.772 -11.077 -8.281 1.00 96.44 239 ARG A CA 1
ATOM 1844 C C . ARG A 1 239 ? 16.676 -10.149 -7.764 1.00 96.44 239 ARG A C 1
ATOM 1846 O O . ARG A 1 239 ? 16.170 -9.355 -8.554 1.00 96.44 239 ARG A O 1
ATOM 1853 N N . LEU A 1 240 ? 16.355 -10.205 -6.469 1.00 97.00 240 LEU A N 1
ATOM 1854 C CA . LEU A 1 240 ? 15.414 -9.286 -5.826 1.00 97.00 240 LEU A CA 1
ATOM 1855 C C . LEU A 1 240 ? 15.908 -7.846 -5.948 1.00 97.00 240 LEU A C 1
ATOM 1857 O O . LEU A 1 240 ? 15.196 -6.997 -6.475 1.00 97.00 240 LEU A O 1
ATOM 1861 N N . ARG A 1 241 ? 17.168 -7.593 -5.578 1.00 96.69 241 ARG A N 1
ATOM 1862 C CA . ARG A 1 241 ? 17.812 -6.283 -5.719 1.00 96.69 241 ARG A CA 1
ATOM 1863 C C . ARG A 1 241 ? 17.664 -5.725 -7.132 1.00 96.69 241 ARG A C 1
ATOM 1865 O O . ARG A 1 241 ? 17.238 -4.587 -7.307 1.00 96.69 241 ARG A O 1
ATOM 1872 N N . ARG A 1 242 ? 17.985 -6.525 -8.156 1.00 95.88 242 ARG A N 1
ATOM 1873 C CA . ARG A 1 242 ? 17.852 -6.118 -9.567 1.00 95.88 242 ARG A CA 1
ATOM 1874 C C . ARG A 1 242 ? 16.403 -5.907 -9.995 1.00 95.88 242 ARG A C 1
ATOM 1876 O O . ARG A 1 242 ? 16.160 -5.038 -10.825 1.00 95.88 242 ARG A O 1
ATOM 1883 N N . ARG A 1 243 ? 15.465 -6.697 -9.464 1.00 95.94 243 ARG A N 1
ATOM 1884 C CA . ARG A 1 243 ? 14.031 -6.581 -9.761 1.00 95.94 243 ARG A CA 1
ATOM 1885 C C . ARG A 1 243 ? 13.446 -5.283 -9.207 1.00 95.94 243 ARG A C 1
ATOM 1887 O O . ARG A 1 243 ? 12.686 -4.630 -9.912 1.00 95.94 243 ARG A O 1
ATOM 1894 N N . LEU A 1 244 ? 13.825 -4.912 -7.985 1.00 96.50 244 LEU A N 1
ATOM 1895 C CA . LEU A 1 244 ? 13.401 -3.666 -7.341 1.00 96.50 244 LEU A CA 1
ATOM 1896 C C . LEU A 1 244 ? 14.131 -2.442 -7.906 1.00 96.50 244 LEU A C 1
ATOM 1898 O O . LEU A 1 244 ? 13.591 -1.335 -7.915 1.00 96.50 244 LEU A O 1
ATOM 1902 N N . SER A 1 245 ? 15.352 -2.642 -8.412 1.00 94.75 245 SER A N 1
ATOM 1903 C CA . SER A 1 245 ? 16.161 -1.547 -8.923 1.00 94.75 245 SER A CA 1
ATOM 1904 C C . SER A 1 245 ? 15.486 -0.852 -10.097 1.00 94.75 245 SER A C 1
ATOM 1906 O O . SER A 1 245 ? 15.160 -1.444 -11.129 1.00 94.75 245 SER A O 1
ATOM 1908 N N . GLY A 1 246 ? 15.338 0.457 -9.957 1.00 92.81 246 GLY A N 1
ATOM 1909 C CA . GLY A 1 246 ? 14.897 1.304 -11.039 1.00 92.81 246 GLY A CA 1
ATOM 1910 C C . GLY A 1 246 ? 13.517 1.906 -10.807 1.00 92.81 246 GLY A C 1
ATOM 1911 O O . GLY A 1 246 ? 13.394 2.900 -10.094 1.00 92.81 246 GLY A O 1
ATOM 1912 N N . ASP A 1 247 ? 12.509 1.383 -11.505 1.00 94.69 247 ASP A N 1
ATOM 1913 C CA . ASP A 1 247 ? 11.160 1.959 -11.481 1.00 94.69 247 ASP A CA 1
ATOM 1914 C C . ASP A 1 247 ? 10.529 1.817 -10.091 1.00 94.69 247 ASP A C 1
ATOM 1916 O O . ASP A 1 247 ? 10.066 2.817 -9.560 1.00 94.69 247 ASP A O 1
ATOM 1920 N N . LEU A 1 248 ? 10.601 0.634 -9.463 1.00 97.12 248 LEU A N 1
ATOM 1921 C CA . LEU A 1 248 ? 10.048 0.413 -8.119 1.00 97.12 248 LEU A CA 1
ATOM 1922 C C . LEU A 1 248 ? 10.760 1.250 -7.054 1.00 97.12 248 LEU A C 1
ATOM 1924 O O . LEU A 1 248 ? 10.087 1.842 -6.215 1.00 97.12 248 LEU A O 1
ATOM 1928 N N . ASP A 1 249 ? 12.087 1.412 -7.147 1.00 95.56 249 ASP A N 1
ATOM 1929 C CA . ASP A 1 249 ? 12.796 2.378 -6.298 1.00 95.56 249 ASP A CA 1
ATOM 1930 C C . ASP A 1 249 ? 12.197 3.783 -6.421 1.00 95.56 249 ASP A C 1
ATOM 1932 O O . ASP A 1 249 ? 11.989 4.472 -5.429 1.00 95.56 249 ASP A O 1
ATOM 1936 N N . THR A 1 250 ? 11.926 4.216 -7.654 1.00 95.31 250 THR A N 1
ATOM 1937 C CA . THR A 1 250 ? 11.449 5.580 -7.911 1.00 95.31 250 THR A CA 1
ATOM 1938 C C . THR A 1 250 ? 9.996 5.746 -7.479 1.00 95.31 250 THR A C 1
ATOM 1940 O O . THR A 1 250 ? 9.643 6.790 -6.938 1.00 95.31 250 THR A O 1
ATOM 1943 N N . ILE A 1 251 ? 9.167 4.719 -7.675 1.00 97.12 251 ILE A N 1
ATOM 1944 C CA . ILE A 1 251 ? 7.760 4.738 -7.284 1.00 97.12 251 ILE A CA 1
ATOM 1945 C C . ILE A 1 251 ? 7.624 4.841 -5.764 1.00 97.12 251 ILE A C 1
ATOM 1947 O O . ILE A 1 251 ? 6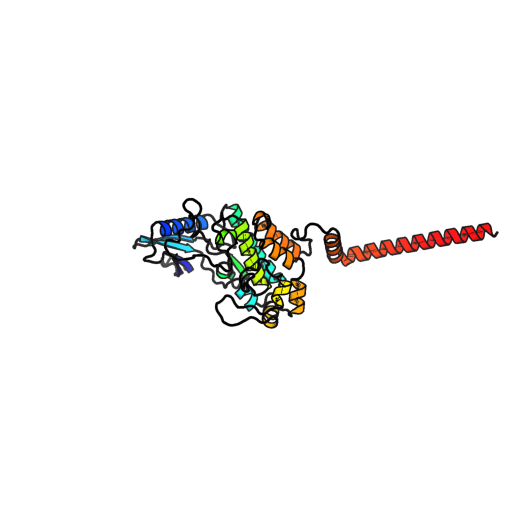.932 5.742 -5.292 1.00 97.12 251 ILE A O 1
ATOM 1951 N N . CYS A 1 252 ? 8.326 3.985 -5.011 1.00 96.75 252 CYS A N 1
ATOM 1952 C CA . CYS A 1 252 ? 8.322 4.034 -3.549 1.00 96.75 252 CYS A CA 1
ATOM 1953 C C . CYS A 1 252 ? 8.854 5.377 -3.036 1.00 96.75 252 CYS A C 1
ATOM 1955 O O . CYS A 1 252 ? 8.199 6.026 -2.229 1.00 96.75 252 CYS A O 1
ATOM 1957 N N . LEU A 1 253 ? 10.007 5.837 -3.537 1.00 94.69 253 LEU A N 1
ATOM 1958 C CA . LEU A 1 253 ? 10.600 7.092 -3.068 1.00 94.69 253 LEU A CA 1
ATOM 1959 C C . LEU A 1 253 ? 9.770 8.329 -3.426 1.00 94.69 253 LEU A C 1
ATOM 1961 O O . LEU A 1 253 ? 9.775 9.289 -2.664 1.00 94.69 253 LEU A O 1
ATOM 1965 N N . LYS A 1 254 ? 9.046 8.329 -4.554 1.00 95.69 254 LYS A N 1
ATOM 1966 C CA . LYS A 1 254 ? 8.113 9.416 -4.881 1.00 95.69 254 LYS A CA 1
ATOM 1967 C C . LYS A 1 254 ? 6.944 9.461 -3.894 1.00 95.69 254 LYS A C 1
ATOM 1969 O O . LYS A 1 254 ? 6.594 10.544 -3.445 1.00 95.69 254 LYS A O 1
ATOM 1974 N N . ALA A 1 255 ? 6.370 8.312 -3.531 1.00 96.69 255 ALA A N 1
ATOM 1975 C CA . ALA A 1 255 ? 5.286 8.257 -2.547 1.00 96.69 255 ALA A CA 1
ATOM 1976 C C . ALA A 1 255 ? 5.751 8.696 -1.144 1.00 96.69 255 ALA A C 1
ATOM 1978 O O . ALA A 1 255 ? 5.001 9.339 -0.421 1.00 96.69 255 ALA A O 1
ATOM 1979 N N . LEU A 1 256 ? 7.007 8.397 -0.796 1.00 94.94 256 LEU A N 1
ATOM 1980 C CA . LEU A 1 256 ? 7.615 8.667 0.512 1.00 94.94 256 LEU A CA 1
ATOM 1981 C C . LEU A 1 256 ? 8.291 10.044 0.635 1.00 94.94 256 LEU A C 1
ATOM 1983 O O . LEU A 1 256 ? 9.067 10.258 1.570 1.00 94.94 256 LEU A O 1
ATOM 1987 N N . ARG A 1 257 ? 8.046 10.980 -0.291 1.00 93.31 257 ARG A N 1
ATOM 1988 C CA . ARG A 1 257 ? 8.613 12.331 -0.167 1.00 93.31 257 ARG A CA 1
ATOM 1989 C C . ARG A 1 257 ? 8.064 13.047 1.069 1.00 93.31 257 ARG A C 1
ATOM 1991 O O . ARG A 1 257 ? 6.870 12.907 1.342 1.00 93.31 257 ARG A O 1
ATOM 1998 N N . PRO A 1 258 ? 8.890 13.813 1.804 1.00 90.19 258 PRO A N 1
ATOM 1999 C CA . PRO A 1 258 ? 8.417 14.541 2.973 1.00 90.19 258 PRO A CA 1
ATOM 2000 C C . PRO A 1 258 ? 7.308 15.534 2.631 1.00 90.19 258 PRO A C 1
ATOM 2002 O O . PRO A 1 258 ? 6.280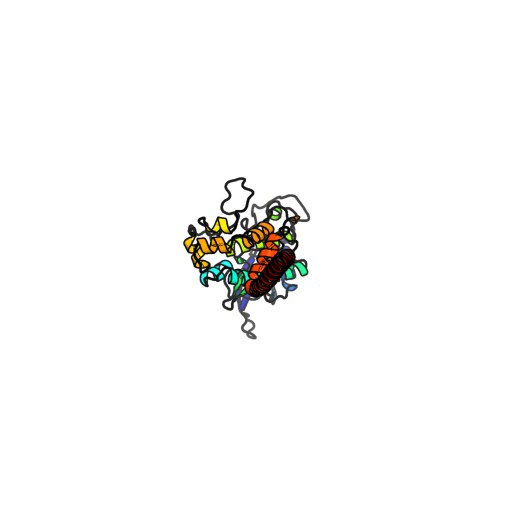 15.534 3.297 1.00 90.19 258 PRO A O 1
ATOM 2005 N N . GLU A 1 259 ? 7.476 16.298 1.554 1.00 90.88 259 GLU A N 1
ATOM 2006 C CA . GLU A 1 259 ? 6.525 17.319 1.116 1.00 90.88 259 GLU A CA 1
ATOM 2007 C C . GLU A 1 259 ? 5.341 16.695 0.341 1.00 90.88 259 GLU A C 1
ATOM 2009 O O . GLU A 1 259 ? 5.576 16.049 -0.693 1.00 90.88 259 GLU A O 1
ATOM 2014 N N . PRO A 1 260 ? 4.078 16.864 0.794 1.00 92.50 260 PRO A N 1
ATOM 2015 C CA . PRO A 1 260 ? 2.893 16.277 0.158 1.00 92.50 260 PRO A CA 1
ATOM 2016 C C . PRO A 1 260 ? 2.748 16.599 -1.335 1.00 92.50 260 PRO A C 1
ATOM 2018 O O . PRO A 1 260 ? 2.451 15.709 -2.131 1.00 92.50 260 PRO A O 1
ATOM 2021 N N . GLU A 1 261 ? 3.028 17.837 -1.737 1.00 91.62 261 GLU A N 1
ATOM 2022 C CA . GLU A 1 261 ? 2.923 18.328 -3.115 1.00 91.62 261 GLU A CA 1
ATOM 2023 C C . GLU A 1 261 ? 3.932 17.695 -4.084 1.00 91.62 261 GLU A C 1
ATOM 2025 O O . GLU A 1 261 ? 3.785 17.797 -5.300 1.00 91.62 261 GLU A O 1
ATOM 2030 N N . GLN A 1 262 ? 4.966 17.027 -3.568 1.00 91.00 262 GLN A N 1
ATOM 2031 C CA . GLN A 1 262 ? 5.943 16.325 -4.396 1.00 91.00 262 GLN A CA 1
ATOM 2032 C C . GLN A 1 262 ? 5.626 14.829 -4.562 1.00 91.00 262 GLN A C 1
ATOM 2034 O O . GLN A 1 262 ? 6.338 14.125 -5.293 1.00 91.00 262 GLN A O 1
ATOM 2039 N N . ARG A 1 263 ? 4.590 14.328 -3.874 1.00 94.75 263 ARG A N 1
ATOM 2040 C CA . ARG A 1 263 ? 4.148 12.928 -3.940 1.00 94.75 263 ARG A CA 1
ATOM 2041 C C . ARG A 1 263 ? 3.319 12.689 -5.209 1.00 94.75 263 ARG A C 1
ATOM 2043 O O . ARG A 1 263 ? 3.496 13.342 -6.235 1.00 94.75 263 ARG A O 1
ATOM 2050 N N . TYR A 1 264 ? 2.477 11.662 -5.196 1.00 96.12 264 TYR A N 1
ATOM 2051 C CA . TYR A 1 264 ? 1.449 11.496 -6.221 1.00 96.12 264 TYR A CA 1
ATOM 2052 C C . TYR A 1 264 ? 0.207 12.283 -5.819 1.00 96.12 264 TYR A C 1
ATOM 2054 O O . TYR A 1 264 ? -0.203 12.216 -4.664 1.00 96.12 264 TYR A O 1
ATOM 2062 N N . ASP A 1 265 ? -0.431 12.929 -6.793 1.00 92.31 265 ASP A N 1
ATOM 2063 C CA . ASP A 1 265 ? -1.643 13.731 -6.573 1.00 92.31 265 ASP A CA 1
ATOM 2064 C C . ASP A 1 265 ? -2.836 12.897 -6.068 1.00 92.31 265 ASP A C 1
ATOM 2066 O O . ASP A 1 265 ? -3.800 13.429 -5.521 1.00 92.31 265 ASP A O 1
ATOM 2070 N N . SER A 1 266 ? -2.810 11.577 -6.282 1.00 96.12 266 SER A N 1
ATOM 2071 C CA . SER A 1 266 ? -3.867 10.658 -5.854 1.00 96.12 266 SER A CA 1
ATOM 2072 C C . SER A 1 266 ? -3.375 9.216 -5.726 1.00 96.12 266 SER A C 1
ATOM 2074 O O . SER A 1 266 ? -2.366 8.824 -6.324 1.00 96.12 266 SER A O 1
ATOM 2076 N N . ALA A 1 267 ? -4.145 8.394 -5.005 1.00 97.00 267 ALA A N 1
ATOM 2077 C CA . ALA A 1 267 ? -3.938 6.948 -4.950 1.00 97.00 267 ALA A CA 1
ATOM 2078 C C . ALA A 1 267 ? -4.051 6.290 -6.342 1.00 97.00 267 ALA A C 1
ATOM 2080 O O . ALA A 1 267 ? -3.293 5.370 -6.645 1.00 97.00 267 ALA A O 1
ATOM 2081 N N . ALA A 1 268 ? -4.919 6.803 -7.226 1.00 96.00 268 ALA A N 1
ATOM 2082 C CA . ALA A 1 268 ? -5.003 6.377 -8.624 1.00 96.00 268 ALA A CA 1
ATOM 2083 C C . ALA A 1 268 ? -3.703 6.627 -9.390 1.00 96.00 268 ALA A C 1
ATOM 2085 O O . ALA A 1 268 ? -3.232 5.724 -10.073 1.00 96.00 268 ALA A O 1
ATOM 2086 N N . ALA A 1 269 ? -3.118 7.825 -9.285 1.00 96.69 269 ALA A N 1
ATOM 2087 C CA . ALA A 1 269 ? -1.874 8.149 -9.986 1.00 96.69 269 ALA A CA 1
ATOM 2088 C C . ALA A 1 269 ? -0.713 7.257 -9.515 1.00 96.69 269 ALA A C 1
ATOM 2090 O O . ALA A 1 269 ? 0.089 6.785 -10.320 1.00 96.69 269 ALA A O 1
ATOM 2091 N N . PHE A 1 270 ? -0.659 6.975 -8.213 1.00 97.69 270 PHE A N 1
ATOM 2092 C CA . PHE A 1 270 ? 0.288 6.021 -7.647 1.00 97.69 270 PHE A CA 1
ATOM 2093 C C . PHE A 1 270 ? 0.063 4.591 -8.171 1.00 97.69 270 PHE A C 1
ATOM 2095 O O . PHE A 1 270 ? 1.007 3.952 -8.639 1.00 97.69 270 PHE A O 1
ATOM 2102 N N . GLY A 1 271 ? -1.182 4.103 -8.155 1.00 96.62 271 GLY A N 1
ATOM 2103 C CA . GLY A 1 271 ? -1.541 2.779 -8.674 1.00 96.62 271 GLY A CA 1
ATOM 2104 C C . GLY A 1 271 ? -1.303 2.628 -10.180 1.00 96.62 271 GLY A C 1
ATOM 2105 O O . GLY A 1 271 ? -0.861 1.577 -10.638 1.00 96.62 271 GLY A O 1
ATOM 2106 N N . GLU A 1 272 ? -1.518 3.684 -10.960 1.00 96.56 272 GLU A N 1
ATOM 2107 C CA . GLU A 1 272 ? -1.269 3.695 -12.402 1.00 96.56 272 GLU A CA 1
ATOM 2108 C C . GLU A 1 272 ? 0.223 3.509 -12.727 1.00 96.56 272 GLU A C 1
ATOM 2110 O O . GLU A 1 272 ? 0.575 2.793 -13.666 1.00 96.56 272 GLU A O 1
ATOM 2115 N N . ASP A 1 273 ? 1.131 4.064 -11.922 1.00 96.88 273 ASP A N 1
ATOM 2116 C CA . ASP A 1 273 ? 2.565 3.819 -12.096 1.00 96.88 273 ASP A CA 1
ATOM 2117 C C . ASP A 1 273 ? 2.972 2.371 -11.768 1.00 96.88 273 ASP A C 1
ATOM 2119 O O . ASP A 1 273 ? 3.874 1.828 -12.419 1.00 96.88 273 ASP A O 1
ATOM 2123 N N . LEU A 1 274 ? 2.269 1.701 -10.846 1.00 97.19 274 LEU A N 1
ATOM 2124 C CA . LEU A 1 274 ? 2.428 0.259 -10.609 1.00 97.19 274 LEU A CA 1
ATOM 2125 C C . LEU A 1 274 ? 1.928 -0.562 -11.805 1.00 97.19 274 LEU A C 1
ATOM 2127 O O . LEU A 1 274 ? 2.664 -1.422 -12.303 1.00 97.19 274 LEU A O 1
ATOM 2131 N N . LYS A 1 275 ? 0.746 -0.229 -12.340 1.00 96.69 275 LYS A N 1
ATOM 2132 C CA . LYS A 1 275 ? 0.180 -0.849 -13.552 1.00 96.69 275 LYS A CA 1
ATOM 2133 C C . LYS A 1 275 ? 1.132 -0.703 -14.737 1.00 96.69 275 LYS A C 1
ATOM 2135 O O . LYS A 1 275 ? 1.437 -1.671 -15.439 1.00 96.69 275 LYS A O 1
ATOM 2140 N N . ARG A 1 276 ? 1.696 0.493 -14.930 1.00 95.31 276 ARG A N 1
ATOM 2141 C CA . ARG A 1 276 ? 2.710 0.762 -15.959 1.00 95.31 276 ARG A CA 1
ATOM 2142 C C . ARG A 1 276 ? 3.977 -0.041 -15.741 1.00 95.31 276 ARG A C 1
ATOM 2144 O O . ARG A 1 276 ? 4.509 -0.589 -16.709 1.00 95.31 276 ARG A O 1
ATOM 2151 N N . HIS A 1 277 ? 4.460 -0.139 -14.505 1.00 95.31 277 HIS A N 1
ATOM 2152 C CA . HIS A 1 277 ? 5.619 -0.964 -14.192 1.00 95.31 277 HIS A CA 1
ATOM 2153 C C . HIS A 1 277 ? 5.388 -2.427 -14.599 1.00 95.31 277 HIS A C 1
ATOM 2155 O O . HIS A 1 277 ? 6.201 -2.980 -15.347 1.00 95.31 277 HIS A O 1
ATOM 2161 N N . LEU A 1 278 ? 4.258 -3.012 -14.187 1.00 95.31 278 LEU A N 1
ATOM 2162 C CA . LEU A 1 278 ? 3.863 -4.386 -14.515 1.00 95.31 278 LEU A CA 1
ATOM 2163 C C . LEU A 1 278 ? 3.687 -4.606 -16.023 1.00 95.31 278 LEU A C 1
ATOM 2165 O O . LEU A 1 278 ? 4.110 -5.632 -16.555 1.00 95.31 278 LEU A O 1
ATOM 2169 N N . ALA A 1 279 ? 3.145 -3.620 -16.739 1.00 93.94 279 ALA A N 1
ATOM 2170 C CA . ALA A 1 279 ? 2.995 -3.644 -18.194 1.00 93.94 279 ALA A CA 1
ATOM 2171 C C . ALA A 1 279 ? 4.305 -3.360 -18.964 1.00 93.94 279 ALA A C 1
ATOM 2173 O O . ALA A 1 279 ? 4.322 -3.349 -20.199 1.00 93.94 279 ALA A O 1
ATOM 2174 N N . GLY A 1 280 ? 5.414 -3.082 -18.268 1.00 89.31 280 GLY A N 1
ATOM 2175 C CA . GLY A 1 280 ? 6.680 -2.704 -18.895 1.00 89.31 280 GLY A CA 1
ATOM 2176 C C . GLY A 1 280 ? 6.631 -1.346 -19.608 1.00 89.31 280 GLY A C 1
ATOM 2177 O O . GLY A 1 280 ? 7.449 -1.089 -20.494 1.00 89.31 280 GLY A O 1
ATOM 2178 N N . LEU A 1 281 ? 5.699 -0.477 -19.225 1.00 88.50 281 LEU A N 1
ATOM 2179 C CA . LEU A 1 281 ? 5.572 0.898 -19.694 1.00 88.50 281 LEU A CA 1
ATOM 2180 C C . LEU A 1 281 ? 6.551 1.828 -18.947 1.00 88.50 281 LEU A C 1
ATOM 2182 O O . LEU A 1 281 ? 7.124 1.446 -17.917 1.00 88.50 281 LEU A O 1
ATOM 2186 N N . PRO A 1 282 ? 6.826 3.027 -19.488 1.00 88.12 282 PRO A N 1
ATOM 2187 C CA . PRO A 1 282 ? 7.469 4.099 -18.737 1.00 88.12 282 PRO A CA 1
ATOM 2188 C C . PRO A 1 282 ? 6.577 4.565 -17.580 1.00 88.12 282 PRO A C 1
ATOM 2190 O O . PRO A 1 282 ? 5.386 4.767 -17.789 1.00 88.12 282 PRO A O 1
ATOM 2193 N N . VAL A 1 283 ? 7.164 4.767 -16.401 1.00 91.62 283 VAL A N 1
ATOM 2194 C CA . VAL A 1 283 ? 6.463 5.291 -15.213 1.00 91.62 283 VAL A CA 1
ATOM 2195 C C . VAL A 1 283 ? 6.582 6.817 -15.151 1.00 91.62 283 VAL A C 1
ATOM 2197 O O . VAL A 1 283 ? 7.630 7.370 -15.509 1.00 91.62 283 VAL A O 1
ATOM 2200 N N . GLU A 1 284 ? 5.536 7.508 -14.702 1.00 87.25 284 GLU A N 1
ATOM 2201 C CA . GLU A 1 284 ? 5.516 8.969 -14.546 1.00 87.25 284 GLU A CA 1
ATOM 2202 C C . GLU A 1 284 ? 6.483 9.445 -13.465 1.00 87.25 284 GLU A C 1
ATOM 2204 O O . GLU A 1 284 ? 7.080 10.513 -13.596 1.00 87.25 284 GLU A O 1
ATOM 2209 N N . ALA A 1 285 ? 6.740 8.626 -12.445 1.00 83.50 285 ALA A N 1
ATOM 2210 C CA . ALA A 1 285 ? 7.722 8.912 -11.404 1.00 83.50 285 ALA A CA 1
ATOM 2211 C C . ALA A 1 285 ? 9.136 9.194 -11.950 1.00 83.50 285 ALA A C 1
ATOM 2213 O O . ALA A 1 285 ? 9.950 9.813 -11.270 1.00 83.50 285 ALA A O 1
ATOM 2214 N N . ARG A 1 286 ? 9.435 8.760 -13.183 1.00 79.06 286 ARG A N 1
ATOM 2215 C CA . ARG A 1 286 ? 10.716 8.966 -13.882 1.00 79.06 286 ARG A CA 1
ATOM 2216 C C . ARG A 1 286 ? 10.648 9.998 -15.011 1.00 79.06 286 ARG A C 1
ATOM 2218 O O . ARG A 1 286 ? 11.509 9.976 -15.897 1.00 79.06 286 ARG A O 1
ATOM 2225 N N . ALA A 1 287 ? 9.627 10.857 -15.029 1.00 61.31 287 ALA A N 1
ATOM 2226 C CA . ALA A 1 287 ? 9.412 11.838 -16.089 1.00 61.31 287 ALA A CA 1
ATOM 2227 C C . ALA A 1 287 ? 10.700 12.630 -16.406 1.00 61.31 287 ALA A C 1
ATOM 2229 O O . ALA A 1 287 ? 11.296 13.249 -15.531 1.00 61.31 287 ALA A O 1
ATOM 2230 N N . GLY A 1 288 ? 11.150 12.575 -17.668 1.00 59.66 288 GLY A N 1
ATOM 2231 C CA . GLY A 1 288 ? 12.238 13.425 -18.177 1.00 59.66 288 GLY A CA 1
ATOM 2232 C C . GLY A 1 288 ? 13.195 12.773 -19.180 1.00 59.66 288 GLY A C 1
ATOM 2233 O O . GLY A 1 288 ? 13.648 13.431 -20.112 1.00 59.66 288 GLY A O 1
ATOM 2234 N N . ALA A 1 289 ? 13.481 11.471 -19.086 1.00 69.19 289 ALA A N 1
ATOM 2235 C CA . ALA A 1 289 ? 14.506 10.861 -19.942 1.00 69.19 289 ALA A CA 1
ATOM 2236 C C . ALA A 1 289 ? 13.924 10.261 -21.240 1.00 69.19 289 ALA A C 1
ATOM 2238 O O . ALA A 1 289 ? 13.403 9.142 -21.249 1.00 69.19 289 ALA A O 1
ATOM 2239 N N . ALA A 1 290 ? 14.065 10.958 -22.375 1.00 71.69 290 ALA A N 1
ATOM 2240 C CA . ALA A 1 290 ? 13.710 10.426 -23.702 1.00 71.69 290 ALA A CA 1
ATOM 2241 C C . ALA A 1 290 ? 14.355 9.048 -23.976 1.00 71.69 290 ALA A C 1
ATOM 2243 O O . ALA A 1 290 ? 13.688 8.128 -24.454 1.00 71.69 290 ALA A O 1
ATOM 2244 N N . GLY A 1 291 ? 15.612 8.857 -23.555 1.00 77.56 291 GLY A N 1
ATOM 2245 C CA . GLY A 1 291 ? 16.320 7.576 -23.660 1.00 77.56 291 GLY A CA 1
ATOM 2246 C C . GLY A 1 291 ? 15.730 6.444 -22.804 1.00 77.56 291 GLY A C 1
ATOM 2247 O O . GLY A 1 291 ? 15.760 5.282 -23.211 1.00 77.56 291 GLY A O 1
ATOM 2248 N N . TYR A 1 292 ? 15.135 6.745 -21.642 1.00 80.62 292 TYR A N 1
ATOM 2249 C CA . TYR A 1 292 ? 14.430 5.742 -20.829 1.00 80.62 292 TYR A CA 1
ATOM 2250 C C . TYR A 1 292 ? 13.183 5.221 -21.552 1.00 80.62 292 TYR A C 1
ATOM 2252 O O . TYR A 1 292 ? 13.000 4.004 -21.650 1.00 80.62 292 TYR A O 1
ATOM 2260 N N . ARG A 1 293 ? 12.385 6.131 -22.126 1.00 79.50 293 ARG A N 1
ATOM 2261 C CA . ARG A 1 293 ? 11.182 5.785 -22.898 1.00 79.50 293 ARG A CA 1
ATOM 2262 C C . ARG A 1 293 ? 11.523 4.956 -24.138 1.00 79.50 293 ARG A C 1
ATOM 2264 O O . ARG A 1 293 ? 10.912 3.909 -24.346 1.00 79.50 293 ARG A O 1
ATOM 2271 N N . LEU A 1 294 ? 12.549 5.359 -24.897 1.00 79.94 294 LEU A N 1
ATOM 2272 C CA . LEU A 1 294 ? 13.015 4.619 -26.076 1.00 79.94 294 LEU A CA 1
ATOM 2273 C C . LEU A 1 294 ? 13.479 3.200 -25.715 1.00 79.94 294 LEU A C 1
ATOM 2275 O O . LEU A 1 294 ? 13.071 2.230 -26.346 1.00 79.94 294 LEU A O 1
ATOM 2279 N N . ARG A 1 295 ? 14.276 3.048 -24.652 1.00 82.62 295 ARG A N 1
ATOM 2280 C CA . ARG A 1 295 ? 14.740 1.733 -24.183 1.00 82.62 295 ARG A CA 1
ATOM 2281 C C . ARG A 1 295 ? 13.587 0.817 -23.765 1.00 82.62 295 ARG A C 1
ATOM 2283 O O . ARG A 1 295 ? 13.605 -0.365 -24.103 1.00 82.62 295 ARG A O 1
ATOM 2290 N N . LYS A 1 296 ? 12.585 1.340 -23.048 1.00 81.88 296 LYS A N 1
ATOM 2291 C CA . LYS A 1 296 ? 11.368 0.587 -22.689 1.00 81.88 296 LYS A CA 1
ATOM 2292 C C . LYS A 1 296 ? 10.600 0.149 -23.940 1.00 81.88 296 LYS A C 1
ATOM 2294 O O . LYS A 1 296 ? 10.245 -1.023 -24.049 1.00 81.88 296 LYS A O 1
ATOM 2299 N N . PHE A 1 297 ? 10.435 1.047 -24.913 1.00 82.06 297 PHE A N 1
ATOM 2300 C CA . PHE A 1 297 ? 9.805 0.737 -26.197 1.00 82.06 297 PHE A CA 1
ATOM 2301 C C . PHE A 1 297 ? 10.544 -0.373 -26.958 1.00 82.06 297 PHE A C 1
ATOM 2303 O O . PHE A 1 297 ? 9.905 -1.330 -27.394 1.00 82.06 297 PHE A O 1
ATOM 2310 N N . ILE A 1 298 ? 11.874 -0.285 -27.068 1.00 84.38 298 ILE A N 1
ATOM 2311 C CA . ILE A 1 298 ? 12.701 -1.298 -27.742 1.00 84.38 298 ILE A CA 1
ATOM 2312 C C . ILE A 1 298 ? 12.586 -2.647 -27.031 1.00 84.38 298 ILE A C 1
ATOM 2314 O O . ILE A 1 298 ? 12.347 -3.663 -27.679 1.00 84.38 298 ILE A O 1
ATOM 2318 N N . ARG A 1 299 ? 12.709 -2.669 -25.697 1.00 84.25 299 ARG A N 1
ATOM 2319 C CA . ARG A 1 299 ? 12.629 -3.912 -24.915 1.00 84.25 299 ARG A CA 1
ATOM 2320 C C . ARG A 1 299 ? 11.276 -4.603 -25.086 1.00 84.25 299 ARG A C 1
ATOM 2322 O O . ARG A 1 299 ? 11.239 -5.825 -25.210 1.00 84.25 299 ARG A O 1
ATOM 2329 N N . ARG A 1 300 ? 10.185 -3.834 -25.110 1.00 82.88 300 ARG A N 1
ATOM 2330 C CA . ARG A 1 300 ? 8.827 -4.353 -25.313 1.00 82.88 300 ARG A CA 1
ATOM 2331 C C . ARG A 1 300 ? 8.613 -4.865 -26.739 1.00 82.88 300 ARG A C 1
ATOM 2333 O O . ARG A 1 300 ? 8.037 -5.927 -26.926 1.00 82.88 300 ARG A O 1
ATOM 2340 N N . ASN A 1 301 ? 9.119 -4.141 -27.735 1.00 82.94 301 ASN A N 1
ATOM 2341 C CA . ASN A 1 301 ? 8.900 -4.423 -29.155 1.00 82.94 301 ASN A CA 1
ATOM 2342 C C . ASN A 1 301 ? 10.110 -5.090 -29.830 1.00 82.94 301 ASN A C 1
ATOM 2344 O O . ASN A 1 301 ? 10.351 -4.863 -31.014 1.00 82.94 301 ASN A O 1
ATOM 2348 N N . ARG A 1 302 ? 10.880 -5.912 -29.101 1.00 85.06 302 ARG A N 1
ATOM 2349 C CA . ARG A 1 302 ? 12.173 -6.453 -29.568 1.00 85.06 302 ARG A CA 1
ATOM 2350 C C . ARG A 1 30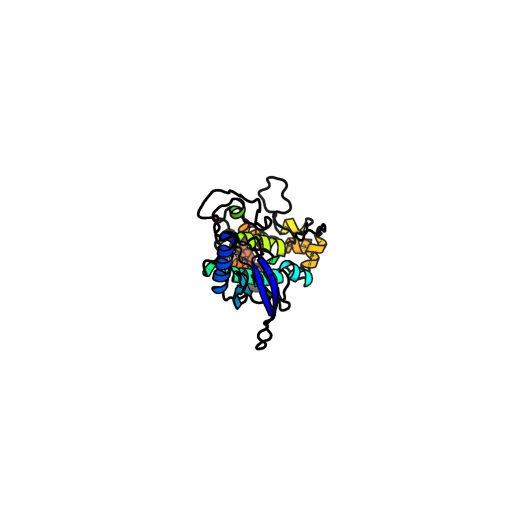2 ? 12.112 -7.132 -30.943 1.00 85.06 302 ARG A C 1
ATOM 2352 O O . ARG A 1 302 ? 13.034 -6.976 -31.733 1.00 85.06 302 ARG A O 1
ATOM 2359 N N . MET A 1 303 ? 11.016 -7.838 -31.232 1.00 85.12 303 MET A N 1
ATOM 2360 C CA . MET A 1 303 ? 10.803 -8.533 -32.508 1.00 85.12 303 MET A CA 1
ATOM 2361 C C . MET A 1 303 ? 10.576 -7.548 -33.654 1.00 85.12 303 MET A C 1
ATOM 2363 O O . MET A 1 303 ? 11.243 -7.634 -34.678 1.00 85.12 303 MET A O 1
ATOM 2367 N N . LEU A 1 304 ? 9.672 -6.583 -33.457 1.00 87.62 304 LEU A N 1
ATOM 2368 C CA . LEU A 1 304 ? 9.353 -5.567 -34.457 1.00 87.62 304 LEU A CA 1
ATOM 2369 C C . LEU A 1 304 ? 10.567 -4.675 -34.735 1.00 87.62 304 LEU A C 1
ATOM 2371 O O . LEU A 1 304 ? 10.924 -4.464 -35.885 1.00 87.62 304 LEU A O 1
ATOM 2375 N N . VAL A 1 305 ? 11.241 -4.202 -33.682 1.00 87.56 305 VAL A N 1
ATOM 2376 C CA . VAL A 1 305 ? 12.452 -3.379 -33.817 1.00 87.56 305 VAL A CA 1
ATOM 2377 C C . VAL A 1 305 ? 13.568 -4.162 -34.509 1.00 87.56 305 VAL A C 1
ATOM 2379 O O . VAL A 1 305 ? 14.239 -3.609 -35.376 1.00 87.56 305 VAL A O 1
ATOM 2382 N N . GLY A 1 306 ? 13.741 -5.447 -34.180 1.00 86.88 306 GLY A N 1
ATOM 2383 C CA . GLY A 1 306 ? 14.701 -6.321 -34.854 1.00 86.88 306 GLY A CA 1
ATOM 2384 C C . GLY A 1 306 ? 14.397 -6.497 -36.344 1.00 86.88 306 GLY A C 1
ATOM 2385 O O . GLY A 1 306 ? 15.289 -6.324 -37.170 1.00 86.88 306 GLY A O 1
ATOM 2386 N N . ALA A 1 307 ? 13.139 -6.770 -36.699 1.00 90.56 307 ALA A N 1
ATOM 2387 C CA . ALA A 1 307 ? 12.707 -6.920 -38.088 1.00 90.56 307 ALA A CA 1
ATOM 2388 C C . ALA A 1 307 ? 12.896 -5.625 -38.893 1.00 90.56 307 ALA A C 1
ATOM 2390 O O . ALA A 1 307 ? 13.513 -5.646 -39.957 1.00 90.56 307 ALA A O 1
ATOM 2391 N N . THR A 1 308 ? 12.448 -4.483 -38.364 1.00 89.50 308 THR A N 1
ATOM 2392 C CA . THR A 1 308 ? 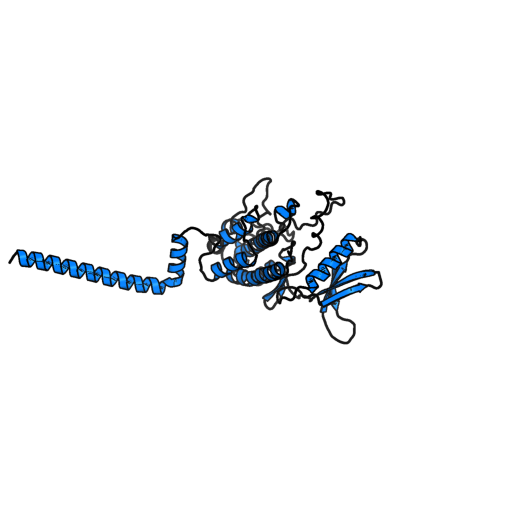12.656 -3.176 -39.004 1.00 89.50 308 THR A CA 1
ATOM 2393 C C . THR A 1 308 ? 14.145 -2.850 -39.137 1.00 89.50 308 THR A C 1
ATOM 2395 O O . THR A 1 308 ? 14.572 -2.345 -40.172 1.00 89.50 308 THR A O 1
ATOM 2398 N N . GLY A 1 309 ? 14.958 -3.186 -38.130 1.00 90.31 309 GLY A N 1
ATOM 2399 C CA . GLY A 1 309 ? 16.411 -3.029 -38.176 1.00 90.31 309 GLY A CA 1
ATOM 2400 C C . GLY A 1 309 ? 17.065 -3.844 -39.294 1.00 90.31 309 GLY A C 1
ATOM 2401 O O . GLY A 1 309 ? 17.911 -3.315 -40.011 1.00 90.31 309 GLY A O 1
ATOM 2402 N N . LEU A 1 310 ? 16.636 -5.095 -39.498 1.00 94.25 310 LEU A N 1
ATOM 2403 C CA . LEU A 1 310 ? 17.104 -5.941 -40.603 1.00 94.25 310 LEU A CA 1
ATOM 2404 C C . LEU A 1 310 ? 16.715 -5.372 -41.971 1.00 94.25 310 LEU A C 1
ATOM 2406 O O . LEU A 1 310 ? 17.541 -5.369 -42.880 1.00 94.25 310 LEU A O 1
ATOM 2410 N N . VAL A 1 311 ? 15.493 -4.850 -42.111 1.00 94.88 311 VAL A N 1
ATOM 2411 C CA . VAL A 1 311 ? 15.038 -4.202 -43.353 1.00 94.88 311 VAL A CA 1
ATOM 2412 C C . VAL A 1 311 ? 15.872 -2.956 -43.654 1.00 94.88 311 VAL A C 1
ATOM 2414 O O . VAL A 1 311 ? 16.362 -2.805 -44.771 1.00 94.88 311 VAL A O 1
ATOM 2417 N N . ILE A 1 312 ? 16.092 -2.088 -42.662 1.00 95.12 312 ILE A N 1
ATOM 2418 C CA . ILE A 1 312 ? 16.927 -0.887 -42.817 1.00 95.12 312 ILE A CA 1
ATOM 2419 C C . ILE A 1 312 ? 18.364 -1.272 -43.184 1.00 95.12 312 ILE A C 1
ATOM 2421 O O . ILE A 1 312 ? 18.947 -0.668 -44.083 1.00 95.12 312 ILE A O 1
ATOM 2425 N N . LEU A 1 313 ? 18.926 -2.293 -42.531 1.00 95.62 313 LEU A N 1
ATOM 2426 C CA . LEU A 1 313 ? 20.265 -2.791 -42.836 1.00 95.62 313 LEU A CA 1
ATOM 2427 C C . LEU A 1 313 ? 20.350 -3.318 -44.274 1.00 95.62 313 LEU A C 1
ATOM 2429 O O . LEU A 1 313 ? 21.278 -2.960 -44.994 1.00 95.62 313 LEU A O 1
ATOM 2433 N N . ALA A 1 314 ? 19.375 -4.117 -44.714 1.00 95.44 314 ALA A N 1
ATOM 2434 C CA . ALA A 1 314 ? 19.328 -4.649 -46.073 1.00 95.44 314 ALA A CA 1
ATOM 2435 C C . ALA A 1 314 ? 19.224 -3.531 -47.125 1.00 95.44 314 ALA A C 1
ATOM 2437 O O . ALA A 1 314 ? 19.960 -3.548 -48.112 1.00 95.44 314 ALA A O 1
ATOM 2438 N N . LEU A 1 315 ? 18.374 -2.525 -46.888 1.00 96.38 315 LEU A N 1
ATOM 2439 C CA . LEU A 1 315 ? 18.261 -1.346 -47.753 1.00 96.38 315 LEU A CA 1
ATOM 2440 C C . LEU A 1 315 ? 19.564 -0.534 -47.784 1.00 96.38 315 LEU A C 1
ATOM 2442 O O . LEU A 1 315 ? 19.988 -0.103 -48.854 1.00 96.38 315 LEU A O 1
ATOM 2446 N N . GLY A 1 316 ? 20.226 -0.361 -46.636 1.00 96.06 316 GLY A N 1
ATOM 2447 C CA . GLY A 1 316 ? 21.507 0.340 -46.533 1.00 96.06 316 GLY A CA 1
ATOM 2448 C C . GLY A 1 316 ? 22.638 -0.376 -47.273 1.00 96.06 316 GLY A C 1
ATOM 2449 O O . GLY A 1 316 ? 23.385 0.258 -48.018 1.00 96.06 316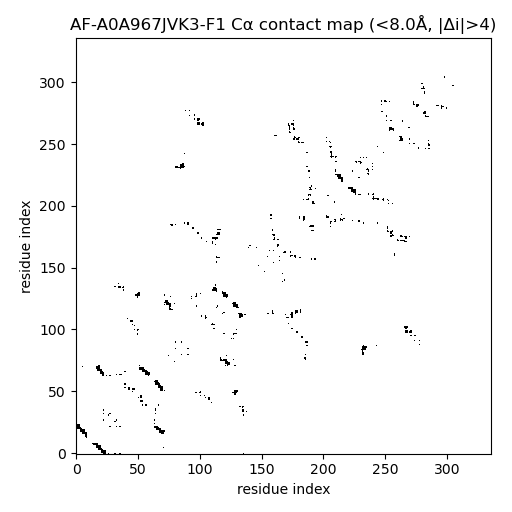 GLY A O 1
ATOM 2450 N N . VAL A 1 317 ? 22.729 -1.702 -47.133 1.00 96.38 317 VAL A N 1
ATOM 2451 C CA . VAL A 1 317 ? 23.685 -2.537 -47.879 1.00 96.38 317 VAL A CA 1
ATOM 2452 C C . VAL A 1 317 ? 23.398 -2.477 -49.380 1.00 96.38 317 VAL A C 1
ATOM 2454 O O . VAL A 1 317 ? 24.325 -2.300 -50.169 1.00 96.38 317 VAL A O 1
ATOM 2457 N N . GLY A 1 318 ? 22.126 -2.556 -49.782 1.00 96.25 318 GLY A N 1
ATOM 2458 C CA . GLY A 1 318 ? 21.717 -2.412 -51.180 1.00 96.25 318 GLY A CA 1
ATOM 2459 C C . GLY A 1 318 ? 22.100 -1.049 -51.767 1.00 96.25 318 GLY A C 1
ATOM 2460 O O . GLY A 1 318 ? 22.697 -0.977 -52.842 1.00 96.25 318 GLY A O 1
ATOM 2461 N N . LEU A 1 319 ? 21.839 0.042 -51.042 1.00 96.88 319 LEU A N 1
ATOM 2462 C CA . LEU A 1 319 ? 22.216 1.391 -51.466 1.00 96.88 319 LEU A CA 1
ATOM 2463 C C . LEU A 1 319 ? 23.741 1.548 -51.580 1.00 96.88 319 LEU A C 1
ATOM 2465 O O . LEU A 1 319 ? 24.236 2.070 -52.575 1.00 96.88 319 LEU A O 1
ATOM 2469 N N . ALA A 1 320 ? 24.503 1.047 -50.609 1.00 94.75 320 ALA A N 1
ATOM 2470 C CA . ALA A 1 320 ? 25.963 1.080 -50.667 1.00 94.75 320 ALA A CA 1
ATOM 2471 C C . ALA A 1 320 ? 26.511 0.284 -51.867 1.00 94.75 320 ALA A C 1
ATOM 2473 O O . ALA A 1 320 ? 27.389 0.771 -52.583 1.00 94.75 320 ALA A O 1
ATOM 2474 N N . ALA A 1 321 ? 25.961 -0.906 -52.131 1.00 95.81 321 ALA A N 1
ATOM 2475 C CA . ALA A 1 321 ? 26.356 -1.741 -53.263 1.00 95.81 321 ALA A CA 1
ATOM 2476 C C . ALA A 1 321 ? 26.057 -1.066 -54.613 1.00 95.81 321 ALA A C 1
ATOM 2478 O O . ALA A 1 321 ? 26.914 -1.060 -55.498 1.00 95.81 321 ALA A O 1
ATOM 2479 N N . THR A 1 322 ? 24.878 -0.454 -54.762 1.00 95.81 322 THR A N 1
ATOM 2480 C CA . THR A 1 322 ? 24.496 0.262 -55.994 1.00 95.81 322 THR A CA 1
ATOM 2481 C C . THR A 1 322 ? 25.370 1.493 -56.242 1.00 95.81 322 THR A C 1
ATOM 2483 O O . THR A 1 322 ? 25.841 1.690 -57.363 1.00 95.81 322 THR A O 1
ATOM 2486 N N . LEU A 1 323 ? 25.670 2.289 -55.209 1.00 95.31 323 LEU A N 1
ATOM 2487 C CA . LEU A 1 323 ? 26.575 3.439 -55.325 1.00 95.31 323 LEU A CA 1
ATOM 2488 C C . LEU A 1 323 ? 28.003 3.013 -55.693 1.00 95.31 323 LEU A C 1
ATOM 2490 O O . LEU A 1 323 ? 28.635 3.644 -56.545 1.00 95.31 323 LEU A O 1
ATOM 2494 N N . TRP A 1 324 ? 28.493 1.919 -55.106 1.00 93.69 324 TRP A N 1
ATOM 2495 C CA . TRP A 1 324 ? 29.805 1.360 -55.432 1.00 93.69 324 TRP A CA 1
ATOM 2496 C C . TRP A 1 324 ? 29.876 0.862 -56.882 1.00 93.69 324 TRP A C 1
ATOM 2498 O O . TRP A 1 324 ? 30.831 1.171 -57.599 1.00 93.69 324 TRP A O 1
ATOM 2508 N N . GLN A 1 325 ? 28.842 0.157 -57.353 1.00 93.38 325 GLN A N 1
ATOM 2509 C CA . GLN A 1 325 ? 28.735 -0.260 -58.754 1.00 93.38 325 GLN A CA 1
ATOM 2510 C C . GLN A 1 325 ? 28.694 0.944 -59.705 1.00 93.38 325 GLN A C 1
ATOM 2512 O O . GLN A 1 325 ? 29.406 0.951 -60.709 1.00 93.38 325 GLN A O 1
ATOM 2517 N N . ALA A 1 326 ? 27.933 1.991 -59.372 1.00 91.94 326 ALA A N 1
ATOM 2518 C CA . ALA A 1 326 ? 27.836 3.201 -60.186 1.00 91.94 326 ALA A CA 1
ATOM 2519 C C . ALA A 1 326 ? 29.180 3.947 -60.299 1.00 91.94 326 ALA A C 1
ATOM 2521 O O . ALA A 1 326 ? 29.553 4.395 -61.384 1.00 91.94 326 ALA A O 1
ATOM 2522 N N . GLN A 1 327 ? 29.947 4.054 -59.208 1.00 91.31 327 GLN A N 1
ATOM 2523 C CA . GLN A 1 327 ? 31.296 4.637 -59.240 1.00 91.31 327 GLN A CA 1
ATOM 2524 C C . GLN A 1 327 ? 32.275 3.794 -60.063 1.00 91.31 327 GLN A C 1
ATOM 2526 O O . GLN A 1 327 ? 33.076 4.332 -60.836 1.00 91.31 327 GLN A O 1
ATOM 2531 N N . ARG A 1 328 ? 32.203 2.467 -59.935 1.00 90.88 328 ARG A N 1
ATOM 2532 C CA . ARG A 1 328 ? 33.048 1.550 -60.703 1.00 90.88 328 ARG A CA 1
ATOM 2533 C C . ARG A 1 328 ? 32.749 1.617 -62.204 1.00 90.88 328 ARG A C 1
ATOM 2535 O O . ARG A 1 328 ? 33.678 1.670 -63.002 1.00 90.88 328 ARG A O 1
ATOM 2542 N N . ALA A 1 329 ? 31.476 1.717 -62.584 1.00 87.06 329 ALA A N 1
ATOM 2543 C CA . ALA A 1 329 ? 31.075 1.902 -63.976 1.00 87.06 329 ALA A CA 1
ATOM 2544 C C . ALA A 1 329 ? 31.585 3.237 -64.552 1.00 87.06 329 ALA A C 1
ATOM 2546 O O . ALA A 1 329 ? 32.131 3.264 -65.650 1.00 87.06 329 ALA A O 1
ATOM 2547 N N . ARG A 1 330 ? 31.493 4.339 -63.792 1.00 86.25 330 ARG A N 1
ATOM 2548 C CA . ARG A 1 330 ? 32.020 5.654 -64.215 1.00 86.25 330 ARG A CA 1
ATOM 2549 C C . ARG A 1 330 ? 33.535 5.652 -64.416 1.00 86.25 330 ARG A C 1
ATOM 2551 O O . ARG A 1 330 ? 34.024 6.231 -65.377 1.00 86.25 330 ARG A O 1
ATOM 2558 N N . THR A 1 331 ? 34.281 4.996 -63.529 1.00 84.75 331 THR A N 1
ATOM 2559 C CA . THR A 1 331 ? 35.748 4.904 -63.648 1.00 84.75 331 THR A CA 1
ATOM 2560 C C . THR A 1 331 ? 36.194 4.005 -64.800 1.00 84.75 331 THR A C 1
ATOM 2562 O O . THR A 1 331 ? 37.234 4.269 -65.393 1.00 84.75 331 THR A O 1
ATOM 2565 N N . GLN A 1 332 ? 35.416 2.978 -65.151 1.00 79.56 332 GLN A N 1
ATOM 2566 C CA . GLN A 1 332 ? 35.655 2.172 -66.352 1.00 79.56 332 GLN A CA 1
ATOM 2567 C C . GLN A 1 332 ? 35.314 2.941 -67.632 1.00 79.56 332 GLN A C 1
ATOM 2569 O O . GLN A 1 332 ? 36.109 2.923 -68.562 1.00 79.56 332 GLN A O 1
ATOM 2574 N N . ALA A 1 333 ? 34.196 3.671 -67.651 1.00 75.69 333 ALA A N 1
ATOM 2575 C CA . ALA A 1 333 ? 33.810 4.518 -68.780 1.00 75.69 333 ALA A CA 1
ATOM 2576 C C . ALA A 1 333 ? 34.800 5.668 -69.034 1.00 75.69 333 ALA A C 1
ATOM 2578 O O . ALA A 1 333 ? 34.978 6.066 -70.171 1.00 75.69 333 ALA A O 1
ATOM 2579 N N . ALA A 1 334 ? 35.467 6.182 -67.997 1.00 73.9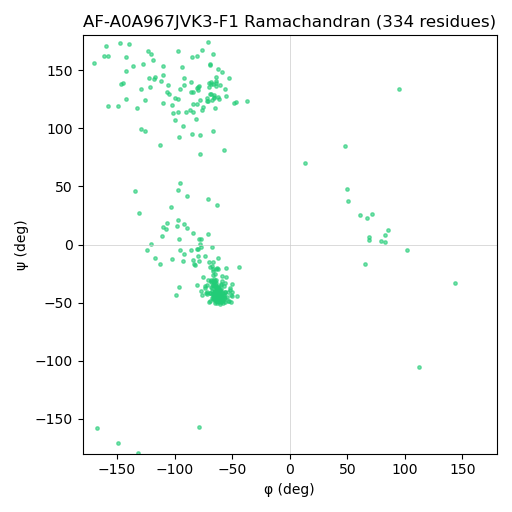4 334 ALA A N 1
ATOM 2580 C CA . ALA A 1 334 ? 36.509 7.203 -68.136 1.00 73.94 334 ALA A CA 1
ATOM 2581 C C . ALA A 1 334 ? 37.881 6.647 -68.577 1.00 73.94 334 ALA A C 1
ATOM 2583 O O . ALA A 1 334 ? 38.799 7.424 -68.828 1.00 73.94 334 ALA A O 1
ATOM 2584 N N . ARG A 1 335 ? 38.054 5.318 -68.600 1.00 67.50 335 ARG A N 1
ATOM 2585 C CA . ARG A 1 335 ? 39.280 4.637 -69.059 1.00 67.50 335 ARG A CA 1
ATOM 2586 C C . ARG A 1 335 ? 39.155 4.055 -70.471 1.00 67.50 335 ARG A C 1
ATOM 2588 O O . ARG A 1 335 ? 40.172 3.619 -71.004 1.00 67.50 335 ARG A O 1
ATOM 2595 N N . ALA A 1 336 ? 37.938 3.991 -71.007 1.00 58.25 336 ALA A N 1
ATOM 2596 C CA . ALA A 1 336 ? 37.631 3.578 -72.374 1.00 58.25 336 ALA A CA 1
ATOM 2597 C C . ALA A 1 336 ? 37.599 4.805 -73.290 1.00 58.25 336 ALA A C 1
ATOM 2599 O O . ALA A 1 336 ? 38.024 4.657 -74.454 1.00 58.25 336 ALA A O 1
#

Sequence (336 aa):
MGVVYLAERADGQFEQRVALKLIKRGIDTDEIIERFLQERQILARLDHPNIARLLDGGVTETGQPYFAMEYIAGVPLTAYCDEHRLDVEARLRLFEHVGEAVQYAHRNLIVHRDLKPSNILVTEDGTVKLLDFGIARLMDDEAAPALTQTGMRVLSPAYAAPEQVAGEPVTTATDVYSLGVVLYELLTGHNPHAERPEGGRDVKRPSAAVTSTAARLDGSSETGTPQEIARSRATQPERLRRRLSGDLDTICLKALRPEPEQRYDSAAAFGEDLKRHLAGLPVEARAGAAGYRLRKFIRRNRMLVGATGLVILALGVGLAATLWQAQRARTQAARA

Solvent-accessible surface area (backbone atoms only — not comparable to full-atom values): 18812 Å² total; per-residue (Å²): 120,58,50,76,39,86,43,66,54,82,84,82,80,56,94,46,67,26,33,34,38,31,56,39,89,95,62,71,47,70,68,50,49,51,32,52,53,51,38,53,58,55,39,68,72,51,86,49,93,29,37,57,38,57,74,50,70,55,63,46,98,86,70,48,51,37,38,30,26,58,52,75,78,49,40,32,43,55,56,49,37,42,77,70,31,36,35,67,69,58,50,49,59,56,48,43,50,54,27,51,37,52,33,52,36,47,77,70,77,41,68,44,78,50,55,46,50,86,32,28,29,27,29,92,91,66,53,49,33,40,47,74,65,38,43,86,68,66,71,68,82,82,68,71,81,91,72,72,87,57,90,70,79,90,61,68,74,88,37,56,31,62,44,65,75,72,72,43,88,84,48,65,41,41,43,31,21,12,50,20,41,46,50,43,23,63,76,36,58,30,59,76,66,76,87,63,68,91,87,75,86,75,66,71,44,53,28,60,50,34,73,44,67,21,65,41,88,87,74,51,94,55,57,43,41,30,62,55,45,15,44,29,36,61,47,46,40,73,57,45,28,57,67,30,47,59,66,56,25,38,48,36,52,35,23,56,40,77,54,57,92,66,31,40,96,36,36,53,59,49,36,49,37,52,53,23,51,78,70,54,45,75,41,70,78,63,72,82,51,68,67,58,49,50,51,34,51,43,68,74,39,46,66,60,53,49,52,52,48,51,52,52,50,51,51,51,51,50,50,53,53,52,53,51,50,53,52,52,52,52,57,50,62,74,73,108

pLDDT: mean 85.07, std 16.3, range [30.27, 98.5]

Mean predicted aligned error: 9.33 Å

Nearest PDB structures (foldseek):
  4j95-assembly6_D  TM=7.603E-01  e=9.159E-13  Homo sapiens
  6hho-assembly1_A  TM=7.034E-01  e=1.533E-11  Homo sapiens
  4iti-assembly2_B  TM=6.896E-01  e=5.627E-11  Homo sapiens
  6rln-assembly1_A  TM=7.034E-01  e=1.078E-10  Homo sapiens
  7ydx-assembly1_A  TM=7.041E-01  e=2.565E-10  Homo sapiens